Protein AF-A0A521GMH1-F1 (afdb_monomer_lite)

Radius of gyration: 18.27 Å; chains: 1; bounding box: 47×38×54 Å

Sequence (328 aa):
NVTIADSNWMGVNPTYTDNLTFDSVDIHGMNQWGEFSYSPQSGAIKTSRTQHTKVLNSRIADNKSHGLWFDQSNYDVQVAGNTITGNLGSSVFFEISDDLTLANNYIVSPANGDRAVKLAGSSGLKLINNTIIGGSDPVGIYTDSRSKPGCADPSQPLCANSYGSDRDTVHPRMATMDWVPRLDMMINNIIAYPKSAGYCGTTTAVCITLRNGSADVPLNTVIHQADGTRPKTIISGNVYVNGNGTIISTPNGKYPTPGAFAGAMIGAPVNIGGLEAGSWYGSTYVETDGSPTAALTALSSEATAVPADATINQYLSAGTRHYGVLAK

Secondary structure (DSSP, 8-state):
--EEE--SS-SB--BS-BS-EEES-EEE-TTTT--S-HHHH-EEEEEBS-BS-EEES-EEE--SSEEEEEESS-EEEEEES-EEE--SS-SEEEES-EEEEEES-EEEE-TTS-BSEEEES-BSEEEES-EEEEBBSSEEEE--TT--TT---TTSGGGTTS-GGGS-SSSPPPTT--SS--EEEEES-EEE---B--TTSS--SEEE-SEETTEE--HHHHS----SSSPPPEEES-EEEBTBS-SEEETTEEESSHHHHHHHHTSTTT---STTBT-EESTTSB-TTSPBPHHHHHTGGGSPPPP--TTGGGTS-TT---SS-S--

Structure (mmCIF, N/CA/C/O backbone):
data_AF-A0A521GMH1-F1
#
_entry.id   AF-A0A521GMH1-F1
#
loop_
_atom_site.group_PDB
_atom_site.id
_atom_site.type_symbol
_atom_site.label_atom_id
_atom_site.label_alt_id
_atom_site.label_comp_id
_atom_site.label_asym_id
_atom_site.label_entity_id
_atom_site.label_seq_id
_atom_site.pdbx_PDB_ins_code
_atom_site.Cartn_x
_atom_site.Cartn_y
_atom_site.Cartn_z
_atom_site.occupancy
_atom_site.B_iso_or_equiv
_atom_site.auth_seq_id
_atom_site.auth_comp_id
_atom_site.auth_asym_id
_atom_site.auth_atom_id
_atom_site.pdbx_PDB_model_num
ATOM 1 N N . ASN A 1 1 ? 16.744 -14.831 13.715 1.00 80.88 1 ASN A N 1
ATOM 2 C CA . ASN A 1 1 ? 16.460 -13.431 13.359 1.00 80.88 1 ASN A CA 1
ATOM 3 C C . ASN A 1 1 ? 17.756 -12.830 12.832 1.00 80.88 1 ASN A C 1
ATOM 5 O O . ASN A 1 1 ? 18.793 -13.042 13.454 1.00 80.88 1 ASN A O 1
ATOM 9 N N . VAL A 1 2 ? 17.704 -12.212 11.654 1.00 95.56 2 VAL A N 1
ATOM 10 C CA . VAL A 1 2 ? 18.828 -11.505 11.028 1.00 95.56 2 VAL A CA 1
ATOM 11 C C . VAL A 1 2 ? 18.609 -10.010 11.236 1.00 95.56 2 VAL A C 1
ATOM 13 O O . VAL A 1 2 ? 17.538 -9.503 10.907 1.00 95.56 2 VAL A O 1
ATOM 16 N N . THR A 1 3 ? 19.631 -9.316 11.736 1.00 97.81 3 THR A N 1
ATOM 17 C CA . THR A 1 3 ? 19.605 -7.860 11.912 1.00 97.81 3 THR A CA 1
ATOM 18 C C . THR A 1 3 ? 20.503 -7.184 10.885 1.00 97.81 3 THR A C 1
ATOM 20 O O . THR A 1 3 ? 21.660 -7.575 10.721 1.00 97.81 3 THR A O 1
ATOM 23 N N . ILE A 1 4 ? 19.981 -6.155 10.218 1.00 96.62 4 ILE A N 1
ATOM 24 C CA . ILE A 1 4 ? 20.730 -5.284 9.307 1.00 96.62 4 ILE A CA 1
ATOM 25 C C . ILE A 1 4 ? 20.531 -3.852 9.786 1.00 96.62 4 ILE A C 1
ATOM 27 O O . ILE A 1 4 ? 19.473 -3.256 9.600 1.00 96.62 4 ILE A O 1
ATOM 31 N N . ALA A 1 5 ? 21.556 -3.307 10.426 1.00 96.31 5 ALA A N 1
ATOM 32 C CA . ALA A 1 5 ? 21.501 -1.990 11.035 1.00 96.31 5 ALA A CA 1
ATOM 33 C C . ALA A 1 5 ? 22.483 -1.037 10.359 1.00 96.31 5 ALA A C 1
ATOM 35 O O . ALA A 1 5 ? 23.528 -1.453 9.856 1.00 96.31 5 ALA A O 1
ATOM 36 N N . ASP A 1 6 ? 22.131 0.244 10.360 1.00 94.62 6 ASP A N 1
ATOM 37 C CA . ASP A 1 6 ? 23.064 1.358 10.193 1.00 94.62 6 ASP A CA 1
ATOM 38 C C . ASP A 1 6 ? 23.872 1.351 8.883 1.00 94.62 6 ASP A C 1
ATOM 40 O O . ASP A 1 6 ? 24.941 1.955 8.777 1.00 94.62 6 ASP A O 1
ATOM 44 N N . SER A 1 7 ? 23.356 0.679 7.850 1.00 91.56 7 SER A N 1
ATOM 45 C CA . SER A 1 7 ? 23.963 0.709 6.520 1.00 91.56 7 SER A CA 1
ATOM 46 C C . SER A 1 7 ? 23.656 2.046 5.852 1.00 91.56 7 SER A C 1
ATOM 48 O O . SER A 1 7 ? 22.565 2.598 5.992 1.00 91.56 7 SER A O 1
ATOM 50 N N . ASN A 1 8 ? 24.631 2.602 5.133 1.00 89.56 8 ASN A N 1
ATOM 51 C CA . ASN A 1 8 ? 24.509 3.972 4.648 1.00 89.56 8 ASN A CA 1
ATOM 52 C C . ASN A 1 8 ? 23.531 4.064 3.457 1.00 89.56 8 ASN A C 1
ATOM 54 O O . ASN A 1 8 ? 22.396 4.502 3.612 1.00 89.56 8 ASN A O 1
ATOM 58 N N . TRP A 1 9 ? 23.924 3.598 2.269 1.00 85.75 9 TRP A N 1
ATOM 59 C CA . TRP A 1 9 ? 23.128 3.824 1.056 1.00 85.75 9 TRP A CA 1
ATOM 60 C C . TRP A 1 9 ? 21.844 2.977 0.975 1.00 85.75 9 TRP A C 1
ATOM 62 O O . TRP A 1 9 ? 20.774 3.519 0.698 1.00 85.75 9 TRP A O 1
ATOM 72 N N . MET A 1 10 ? 21.925 1.667 1.224 1.00 87.94 10 MET A N 1
ATOM 73 C CA . MET A 1 10 ? 20.796 0.721 1.209 1.00 87.94 10 MET A CA 1
ATOM 74 C C . MET A 1 10 ? 21.056 -0.417 2.203 1.00 87.94 10 MET A C 1
ATOM 76 O O . MET A 1 10 ? 22.217 -0.722 2.475 1.00 87.94 10 MET A O 1
ATOM 80 N N . GLY A 1 11 ? 19.992 -1.055 2.701 1.00 92.56 11 GLY A N 1
ATOM 81 C CA . GLY A 1 11 ? 20.107 -2.258 3.535 1.00 92.56 11 GLY A CA 1
ATOM 82 C C . GLY A 1 11 ? 20.293 -3.517 2.690 1.00 92.56 11 GLY A C 1
ATOM 83 O O . GLY A 1 11 ? 21.372 -4.103 2.660 1.00 92.56 11 GLY A O 1
ATOM 84 N N . VAL A 1 12 ? 19.250 -3.917 1.958 1.00 95.12 12 VAL A N 1
ATOM 85 C CA . VAL A 1 12 ? 19.275 -5.080 1.053 1.00 95.12 12 VAL A CA 1
ATOM 86 C C . VAL A 1 12 ? 18.744 -4.690 -0.320 1.00 95.12 12 VAL A C 1
ATOM 88 O O . VAL A 1 12 ? 17.679 -4.078 -0.413 1.00 95.12 12 VAL A O 1
ATOM 91 N N . ASN A 1 13 ? 19.459 -5.076 -1.387 1.00 94.56 13 ASN A N 1
ATOM 92 C CA . ASN A 1 13 ? 19.057 -4.789 -2.766 1.00 94.56 13 ASN A CA 1
ATOM 93 C C . ASN A 1 13 ? 19.018 -6.024 -3.691 1.00 94.56 13 ASN A C 1
ATOM 95 O O . ASN A 1 13 ? 19.923 -6.215 -4.504 1.00 94.56 13 ASN A O 1
ATOM 99 N N . PRO A 1 14 ? 17.995 -6.890 -3.581 1.00 94.88 14 PRO A N 1
ATOM 100 C CA . PRO A 1 14 ? 17.821 -8.028 -4.480 1.00 94.88 14 PRO A CA 1
ATOM 101 C C . PRO A 1 14 ? 17.342 -7.573 -5.863 1.00 94.88 14 PRO A C 1
ATOM 103 O O . PRO A 1 14 ? 16.419 -6.767 -5.971 1.00 94.88 14 PRO A O 1
ATOM 106 N N . THR A 1 15 ? 17.948 -8.107 -6.923 1.00 95.12 15 THR A N 1
ATOM 107 C CA . THR A 1 15 ? 17.518 -7.869 -8.309 1.00 95.12 15 THR A CA 1
ATOM 108 C C . THR A 1 15 ? 17.500 -9.188 -9.079 1.00 95.12 15 THR A C 1
ATOM 110 O O . THR A 1 15 ? 18.451 -9.955 -8.938 1.00 95.12 15 THR A O 1
ATOM 113 N N . TYR A 1 16 ? 16.470 -9.440 -9.898 1.00 95.00 16 TYR A N 1
ATOM 114 C CA . TYR A 1 16 ? 16.308 -10.698 -10.655 1.00 95.00 16 TYR A CA 1
ATOM 115 C C . TYR A 1 16 ? 16.280 -11.945 -9.760 1.00 95.00 16 TYR A C 1
ATOM 117 O O . TYR A 1 16 ? 16.977 -12.927 -10.012 1.00 95.00 16 TYR A O 1
ATOM 125 N N . THR A 1 17 ? 15.509 -11.880 -8.675 1.00 95.19 17 THR A N 1
ATOM 126 C CA . THR A 1 17 ? 15.377 -12.981 -7.714 1.00 95.19 17 THR A CA 1
ATOM 127 C C . THR A 1 17 ? 13.958 -13.517 -7.671 1.00 95.19 17 THR A C 1
ATOM 129 O O . THR A 1 17 ? 13.013 -12.728 -7.636 1.00 95.19 17 THR A O 1
ATOM 132 N N . ASP A 1 18 ? 13.839 -14.833 -7.519 1.00 95.31 18 ASP A N 1
ATOM 133 C CA . ASP A 1 18 ? 12.562 -15.522 -7.352 1.00 95.31 18 ASP A CA 1
ATOM 134 C C . ASP A 1 18 ? 12.438 -16.126 -5.957 1.00 95.31 18 ASP A C 1
ATOM 136 O O . ASP A 1 18 ? 13.414 -16.632 -5.397 1.00 95.31 18 ASP A O 1
ATOM 140 N N . ASN A 1 19 ? 11.217 -16.137 -5.423 1.00 97.00 19 ASN A N 1
ATOM 141 C CA . ASN A 1 19 ? 10.857 -16.802 -4.167 1.00 97.00 19 ASN A CA 1
ATOM 142 C C . ASN A 1 19 ? 11.682 -16.332 -2.953 1.00 97.00 19 ASN A C 1
ATOM 144 O O . ASN A 1 19 ? 11.885 -17.077 -1.989 1.00 97.00 19 ASN A O 1
ATOM 148 N N . LEU A 1 20 ? 12.172 -15.090 -2.987 1.00 97.06 20 LEU A N 1
ATOM 149 C CA . LEU A 1 20 ? 12.933 -14.513 -1.887 1.00 97.06 20 LEU A CA 1
ATOM 150 C C . LEU A 1 20 ? 12.005 -14.228 -0.704 1.00 97.06 20 LEU A C 1
ATOM 152 O O . LEU A 1 20 ? 11.026 -13.502 -0.839 1.00 97.06 20 LEU A O 1
ATOM 156 N N . THR A 1 21 ? 12.336 -14.755 0.474 1.00 98.19 21 THR A N 1
ATOM 157 C CA . THR A 1 21 ? 11.579 -14.498 1.705 1.00 98.19 21 THR A CA 1
ATOM 158 C C . THR A 1 21 ? 12.464 -13.838 2.755 1.00 98.19 21 THR A C 1
ATOM 160 O O . THR A 1 21 ? 13.477 -14.398 3.169 1.00 98.19 21 THR A O 1
ATOM 163 N N . PHE A 1 22 ? 12.038 -12.666 3.214 1.00 98.25 22 PHE A N 1
ATOM 164 C CA . PHE A 1 22 ? 12.476 -12.049 4.457 1.00 98.25 22 PHE A CA 1
ATOM 165 C C . PHE A 1 22 ? 11.454 -12.418 5.529 1.00 98.25 22 PHE A C 1
ATOM 167 O O . PHE A 1 22 ? 10.312 -11.982 5.445 1.00 98.25 22 PHE A O 1
ATOM 174 N N . ASP A 1 23 ? 11.834 -13.236 6.506 1.00 98.12 23 ASP A N 1
ATOM 175 C CA . ASP A 1 23 ? 10.955 -13.606 7.620 1.00 98.12 23 ASP A CA 1
ATOM 176 C C . ASP A 1 23 ? 11.657 -13.328 8.941 1.00 98.12 23 ASP A C 1
ATOM 178 O O . ASP A 1 23 ? 12.792 -13.767 9.156 1.00 98.12 23 ASP A O 1
ATOM 182 N N . SER A 1 24 ? 10.968 -12.605 9.821 1.00 97.94 24 SER A N 1
ATOM 183 C CA . SER A 1 24 ? 11.454 -12.294 11.159 1.00 97.94 24 SER A CA 1
ATOM 184 C C . SER A 1 24 ? 12.840 -11.643 11.121 1.00 97.94 24 SER A C 1
ATOM 186 O O . SER A 1 24 ? 13.753 -12.095 11.822 1.00 97.94 24 SER A O 1
ATOM 188 N N . VAL A 1 25 ? 13.004 -10.626 10.262 1.00 98.12 25 VAL A N 1
ATOM 189 C CA . VAL A 1 25 ? 14.209 -9.784 10.179 1.00 98.12 25 VAL A CA 1
ATOM 190 C C . VAL A 1 25 ? 13.989 -8.442 10.874 1.00 98.12 25 VAL A C 1
ATOM 192 O O . VAL A 1 25 ? 12.861 -7.956 10.966 1.00 98.12 25 VAL A O 1
ATOM 195 N N . ASP A 1 26 ? 15.071 -7.829 11.345 1.00 98.19 26 ASP A N 1
ATOM 196 C CA . ASP A 1 26 ? 15.072 -6.466 11.888 1.00 98.19 26 ASP A CA 1
ATOM 197 C C . ASP A 1 26 ? 16.017 -5.589 11.062 1.00 98.19 26 ASP A C 1
ATOM 199 O O . ASP A 1 26 ? 17.229 -5.812 11.044 1.00 98.19 26 ASP A O 1
ATOM 203 N N . ILE A 1 27 ? 15.465 -4.619 10.333 1.00 97.44 27 ILE A N 1
ATOM 204 C CA . ILE A 1 27 ? 16.234 -3.720 9.468 1.00 97.44 27 ILE A CA 1
ATOM 205 C C . ILE A 1 27 ? 15.956 -2.277 9.860 1.00 97.44 27 ILE A C 1
ATOM 207 O O . ILE A 1 27 ? 14.825 -1.796 9.728 1.00 97.44 27 ILE A O 1
ATOM 211 N N . HIS A 1 28 ? 16.985 -1.574 10.331 1.00 97.19 28 HIS A N 1
ATOM 212 C CA . HIS A 1 28 ? 16.788 -0.239 10.880 1.00 97.19 28 HIS A CA 1
ATOM 213 C C . HIS A 1 28 ? 17.975 0.708 10.744 1.00 97.19 28 HIS A C 1
ATOM 215 O O . HIS A 1 28 ? 19.122 0.295 10.600 1.00 97.19 28 HIS A O 1
ATOM 221 N N . GLY A 1 29 ? 17.697 2.007 10.864 1.00 94.94 29 GLY A N 1
ATOM 222 C CA . GLY A 1 29 ? 18.738 3.033 10.911 1.00 94.94 29 GLY A CA 1
ATOM 223 C C . GLY A 1 29 ? 19.479 3.221 9.588 1.00 94.94 29 GLY A C 1
ATOM 224 O O . GLY A 1 29 ? 20.605 3.705 9.589 1.00 94.94 29 GLY A O 1
ATOM 225 N N . MET A 1 30 ? 18.896 2.852 8.444 1.00 93.06 30 MET A N 1
ATOM 226 C CA . MET A 1 30 ? 19.554 3.085 7.157 1.00 93.06 30 MET A CA 1
ATOM 227 C C . MET A 1 30 ? 19.728 4.581 6.875 1.00 93.06 30 MET A C 1
ATOM 229 O O . MET A 1 30 ? 18.888 5.400 7.268 1.00 93.06 30 MET A O 1
ATOM 233 N N . ASN A 1 31 ? 20.784 4.928 6.134 1.00 91.62 31 ASN A N 1
ATOM 234 C CA . ASN A 1 31 ? 21.118 6.305 5.759 1.00 91.62 31 ASN A CA 1
ATOM 235 C C . ASN A 1 31 ? 21.265 7.217 6.990 1.00 91.62 31 ASN A C 1
ATOM 237 O O . ASN A 1 31 ? 20.743 8.331 7.011 1.00 91.62 31 ASN A O 1
ATOM 241 N N . GLN A 1 32 ? 21.949 6.746 8.043 1.00 85.88 32 GLN A N 1
ATOM 242 C CA . GLN A 1 32 ? 22.024 7.411 9.355 1.00 85.88 32 GLN A CA 1
ATOM 243 C C . GLN A 1 32 ? 22.361 8.902 9.296 1.00 85.88 32 GLN A C 1
ATOM 245 O O . GLN A 1 32 ? 21.821 9.694 10.074 1.00 85.88 32 GLN A O 1
ATOM 250 N N . TRP A 1 33 ? 23.216 9.309 8.363 1.00 87.94 33 TRP A N 1
ATOM 251 C CA . TRP A 1 33 ? 23.662 10.695 8.234 1.00 87.94 33 TRP A CA 1
ATOM 252 C C . TRP A 1 33 ? 22.821 11.531 7.271 1.00 87.94 33 TRP A C 1
ATOM 254 O O . TRP A 1 33 ? 23.005 12.741 7.201 1.00 87.94 33 TRP A O 1
ATOM 264 N N . GLY A 1 34 ? 21.829 10.931 6.605 1.00 84.56 34 GLY A N 1
ATOM 265 C CA . GLY A 1 34 ? 20.984 11.625 5.633 1.00 84.56 34 GLY A CA 1
ATOM 266 C C . GLY A 1 34 ? 21.769 12.110 4.413 1.00 84.56 34 GLY A C 1
ATOM 267 O O . GLY A 1 34 ? 21.391 13.103 3.799 1.00 84.56 34 GLY A O 1
ATOM 268 N N . GLU A 1 35 ? 22.875 11.438 4.094 1.00 88.19 35 GLU A N 1
ATOM 269 C CA . GLU A 1 35 ? 23.777 11.787 2.991 1.00 88.19 35 GLU A CA 1
ATOM 270 C C . GLU A 1 35 ? 23.152 11.468 1.628 1.00 88.19 35 GLU A C 1
ATOM 272 O O . GLU A 1 35 ? 23.478 12.104 0.625 1.00 88.19 35 GLU A O 1
ATOM 277 N N . PHE A 1 36 ? 22.221 10.510 1.592 1.00 88.00 36 PHE A N 1
ATOM 278 C CA . PHE A 1 36 ? 21.530 10.096 0.377 1.00 88.00 36 PHE A CA 1
ATOM 279 C C . PHE A 1 36 ? 20.097 10.615 0.332 1.00 88.00 36 PHE A C 1
ATOM 281 O O . PHE A 1 36 ? 19.354 10.555 1.314 1.00 88.00 36 PHE A O 1
ATOM 288 N N . SER A 1 37 ? 19.678 11.065 -0.851 1.00 85.19 37 SER A N 1
ATOM 289 C CA . SER A 1 37 ? 18.257 11.271 -1.128 1.00 85.19 37 SER A CA 1
ATOM 290 C C . SER A 1 37 ? 17.543 9.922 -1.128 1.00 85.19 37 SER A C 1
ATOM 292 O O . SER A 1 37 ? 18.020 8.960 -1.736 1.00 85.19 37 SER A O 1
ATOM 294 N N . TYR A 1 38 ? 16.392 9.840 -0.460 1.00 78.69 38 TYR A N 1
ATOM 295 C CA . TYR A 1 38 ? 15.664 8.577 -0.370 1.00 78.69 38 TYR A CA 1
ATOM 296 C C . TYR A 1 38 ? 15.127 8.106 -1.726 1.00 78.69 38 TYR A C 1
ATOM 298 O O . TYR A 1 38 ? 15.277 6.940 -2.066 1.00 78.69 38 TYR A O 1
ATOM 306 N N . SER A 1 39 ? 14.650 9.012 -2.580 1.00 83.31 39 SER A N 1
ATOM 307 C CA . SER A 1 39 ? 14.397 8.723 -3.998 1.00 83.31 39 SER A CA 1
ATOM 308 C C . SER A 1 39 ? 15.487 9.366 -4.883 1.00 83.31 39 SER A C 1
ATOM 310 O O . SER A 1 39 ? 15.925 10.473 -4.574 1.00 83.31 39 SER A O 1
ATOM 312 N N . PRO A 1 40 ? 15.929 8.725 -5.986 1.00 84.31 40 PRO A N 1
ATOM 313 C CA . PRO A 1 40 ? 15.406 7.481 -6.531 1.00 84.31 40 PRO A CA 1
ATOM 314 C C . PRO A 1 40 ? 16.147 6.211 -6.041 1.00 84.31 40 PRO A C 1
ATOM 316 O O . PRO A 1 40 ? 16.100 5.189 -6.719 1.00 84.31 40 PRO A O 1
ATOM 319 N N . GLN A 1 41 ? 16.880 6.238 -4.920 1.00 80.25 41 GLN A N 1
ATOM 320 C CA . GLN A 1 41 ? 17.899 5.204 -4.666 1.00 80.25 41 GLN A CA 1
ATOM 321 C C . GLN A 1 41 ? 17.811 4.481 -3.318 1.00 80.25 41 GLN A C 1
ATOM 323 O O . GLN A 1 41 ? 17.958 3.265 -3.303 1.00 80.25 41 GLN A O 1
ATOM 328 N N . SER A 1 42 ? 17.588 5.170 -2.199 1.00 86.88 42 SER A N 1
ATOM 329 C CA . SER A 1 42 ? 17.771 4.562 -0.875 1.00 86.88 42 SER A CA 1
ATOM 330 C C . SER A 1 42 ? 16.503 3.880 -0.348 1.00 86.88 42 SER A C 1
ATOM 332 O O . SER A 1 42 ? 15.417 4.464 -0.325 1.00 86.88 42 SER A O 1
ATOM 334 N N . GLY A 1 43 ? 16.656 2.655 0.156 1.00 87.06 43 GLY A N 1
ATOM 335 C CA . GLY A 1 43 ? 15.616 1.914 0.868 1.00 87.06 43 GLY A CA 1
ATOM 336 C C . GLY A 1 43 ? 16.213 0.877 1.819 1.00 87.06 43 GLY A C 1
ATOM 337 O O . GLY A 1 43 ? 17.341 0.418 1.609 1.00 87.06 43 GLY A O 1
ATOM 338 N N . ALA A 1 44 ? 15.474 0.517 2.870 1.00 94.38 44 ALA A N 1
ATOM 339 C CA . ALA A 1 44 ? 15.896 -0.527 3.802 1.00 94.38 44 ALA A CA 1
ATOM 340 C C . ALA A 1 44 ? 15.904 -1.896 3.125 1.00 94.38 44 ALA A C 1
ATOM 342 O O . ALA A 1 44 ? 16.918 -2.592 3.131 1.00 94.38 44 ALA A O 1
ATOM 343 N N . ILE A 1 45 ? 14.816 -2.213 2.428 1.00 96.31 45 ILE A N 1
ATOM 344 C CA . ILE A 1 45 ? 14.795 -3.238 1.390 1.00 96.31 45 ILE A CA 1
ATOM 345 C C . ILE A 1 45 ? 14.380 -2.547 0.102 1.00 96.31 45 ILE A C 1
ATOM 347 O O . ILE A 1 45 ? 13.297 -1.967 0.041 1.00 96.31 45 ILE A O 1
ATOM 351 N N . LYS A 1 46 ? 15.224 -2.621 -0.926 1.00 96.31 46 LYS A N 1
ATOM 352 C CA . LYS A 1 46 ? 14.883 -2.175 -2.275 1.00 96.31 46 LYS A CA 1
ATOM 353 C C . LYS A 1 46 ? 15.002 -3.344 -3.242 1.00 96.31 46 LYS A C 1
ATOM 355 O O . LYS A 1 46 ? 16.102 -3.816 -3.465 1.00 96.31 46 LYS A O 1
ATOM 360 N N . THR A 1 47 ? 13.916 -3.805 -3.836 1.00 96.31 47 THR A N 1
ATOM 361 C CA . THR A 1 47 ? 13.940 -4.906 -4.812 1.00 96.31 47 THR A CA 1
ATOM 362 C C . THR A 1 47 ? 13.682 -4.396 -6.217 1.00 96.31 47 THR A C 1
ATOM 364 O O . THR A 1 47 ? 12.998 -3.385 -6.381 1.00 96.31 47 THR A O 1
ATOM 367 N N . SER A 1 48 ? 14.201 -5.105 -7.220 1.00 95.12 48 SER A N 1
ATOM 368 C CA . SER A 1 48 ? 13.858 -4.851 -8.618 1.00 95.12 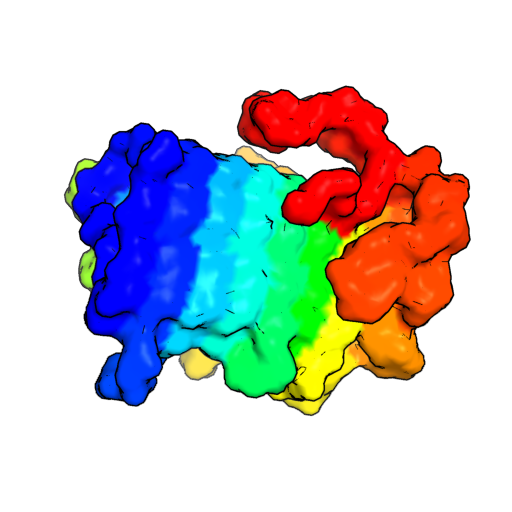48 SER A CA 1
ATOM 369 C C . SER A 1 48 ? 13.744 -6.123 -9.438 1.00 95.12 48 SER A C 1
ATOM 371 O O . SER A 1 48 ? 14.627 -6.976 -9.383 1.00 95.12 48 SER A O 1
ATOM 373 N N . ARG A 1 49 ? 12.691 -6.224 -10.259 1.00 94.31 49 ARG A N 1
ATOM 374 C CA . ARG A 1 49 ? 12.472 -7.348 -11.187 1.00 94.31 49 ARG A CA 1
ATOM 375 C C . ARG A 1 49 ? 12.506 -8.692 -10.452 1.00 94.31 49 ARG A C 1
ATOM 377 O O . ARG A 1 49 ? 13.343 -9.545 -10.732 1.00 94.31 49 ARG A O 1
ATOM 384 N N . THR A 1 50 ? 11.674 -8.815 -9.420 1.00 96.12 50 THR A N 1
ATOM 385 C CA . THR A 1 50 ? 11.585 -10.015 -8.574 1.00 96.12 50 THR A CA 1
ATOM 386 C C . THR A 1 50 ? 10.225 -10.688 -8.710 1.00 96.12 50 THR A C 1
ATOM 388 O O . THR A 1 50 ? 9.229 -10.005 -8.952 1.00 96.12 50 THR A O 1
ATOM 391 N N . GLN A 1 51 ? 10.168 -12.009 -8.525 1.00 96.12 51 GLN A N 1
ATOM 392 C CA . GLN A 1 51 ? 8.910 -12.759 -8.475 1.00 96.12 51 GLN A CA 1
ATOM 393 C C . GLN A 1 51 ? 8.728 -13.447 -7.123 1.00 96.12 51 GLN A C 1
ATOM 395 O O . GLN A 1 51 ? 9.670 -14.016 -6.567 1.00 96.12 51 GLN A O 1
ATOM 400 N N . HIS A 1 52 ? 7.500 -13.438 -6.605 1.00 97.38 52 HIS A N 1
ATOM 401 C CA . HIS A 1 52 ? 7.119 -14.173 -5.394 1.00 97.38 52 HIS A CA 1
ATOM 402 C C . HIS A 1 52 ? 7.895 -13.729 -4.139 1.00 97.38 52 HIS A C 1
ATOM 404 O O . HIS A 1 52 ? 8.201 -14.540 -3.258 1.00 97.38 52 HIS A O 1
ATOM 410 N N . THR A 1 53 ? 8.255 -12.443 -4.065 1.00 98.38 53 THR A N 1
ATOM 411 C CA . THR A 1 53 ? 8.994 -11.886 -2.925 1.00 98.38 53 THR A CA 1
ATOM 412 C C . THR A 1 53 ? 8.078 -11.740 -1.714 1.00 98.38 53 THR A C 1
ATOM 414 O O . THR A 1 53 ? 6.999 -11.152 -1.798 1.00 98.38 53 THR A O 1
ATOM 417 N N . LYS A 1 54 ? 8.539 -12.206 -0.552 1.00 98.75 54 LYS A N 1
ATOM 418 C CA . LYS A 1 54 ? 7.809 -12.116 0.714 1.00 98.75 54 LYS A CA 1
ATOM 419 C C . LYS A 1 54 ? 8.588 -11.328 1.761 1.00 98.75 54 LYS A C 1
ATOM 421 O O . LYS A 1 54 ? 9.783 -11.548 1.939 1.00 98.75 54 LYS A O 1
ATOM 426 N N . VAL A 1 55 ? 7.903 -10.447 2.485 1.00 98.69 55 VAL A N 1
ATOM 427 C CA . VAL A 1 55 ? 8.407 -9.769 3.688 1.00 98.69 55 VAL A CA 1
ATOM 428 C C . VAL A 1 55 ? 7.418 -10.025 4.816 1.00 98.69 55 VAL A C 1
ATOM 430 O O . VAL A 1 55 ? 6.290 -9.529 4.782 1.00 98.69 55 VAL A O 1
ATOM 433 N N . LEU A 1 56 ? 7.818 -10.846 5.781 1.00 98.62 56 LEU A N 1
ATOM 434 C CA . LEU A 1 56 ? 6.943 -11.455 6.774 1.00 98.62 56 LEU A CA 1
ATOM 435 C C . LEU A 1 56 ? 7.450 -11.186 8.186 1.00 98.62 56 LEU A C 1
ATOM 437 O O . LEU A 1 56 ? 8.649 -11.298 8.442 1.00 98.62 56 LEU A O 1
ATOM 441 N N . ASN A 1 57 ? 6.538 -10.888 9.112 1.00 97.94 57 ASN A N 1
ATOM 442 C CA . ASN A 1 57 ? 6.806 -10.864 10.557 1.00 97.94 57 ASN A CA 1
ATOM 443 C C . ASN A 1 57 ? 8.047 -10.041 10.956 1.00 97.94 57 ASN A C 1
ATOM 445 O O . ASN A 1 57 ? 8.760 -10.390 11.895 1.00 97.94 57 ASN A O 1
ATOM 449 N N . SER A 1 58 ? 8.360 -8.994 10.193 1.00 98.44 58 SER A N 1
ATOM 450 C CA . SER A 1 58 ? 9.629 -8.276 10.276 1.00 98.44 58 SER A CA 1
ATOM 451 C C . SER A 1 58 ? 9.451 -6.873 10.836 1.00 98.44 58 SER A C 1
ATOM 453 O O . SER A 1 58 ? 8.383 -6.263 10.732 1.00 98.44 58 SER A O 1
ATOM 455 N N . ARG A 1 59 ? 10.536 -6.339 11.396 1.00 98.38 59 ARG A N 1
ATOM 456 C CA . ARG A 1 59 ? 10.624 -4.953 11.845 1.00 98.38 59 ARG A CA 1
ATOM 457 C C . ARG A 1 59 ? 11.452 -4.146 10.853 1.00 98.38 59 ARG A C 1
ATOM 459 O O . ARG A 1 59 ? 12.615 -4.456 10.622 1.00 98.38 59 ARG A O 1
ATOM 466 N N . ILE A 1 60 ? 10.856 -3.098 10.286 1.00 98.31 60 ILE A N 1
ATOM 467 C CA . ILE A 1 60 ? 11.516 -2.195 9.331 1.00 98.31 60 ILE A CA 1
ATOM 468 C C . ILE A 1 60 ? 11.374 -0.765 9.840 1.00 98.31 60 ILE A C 1
ATOM 470 O O . ILE A 1 60 ? 10.307 -0.154 9.697 1.00 98.31 60 ILE A O 1
ATOM 474 N N . ALA A 1 61 ? 12.421 -0.237 10.473 1.00 97.56 61 ALA A N 1
ATOM 475 C CA . ALA A 1 61 ? 12.256 0.926 11.334 1.00 97.56 61 ALA A CA 1
ATOM 476 C C . ALA A 1 61 ? 13.307 2.026 11.188 1.00 97.56 61 ALA A C 1
ATOM 478 O O . ALA A 1 61 ? 14.479 1.767 10.947 1.00 97.56 61 ALA A O 1
ATOM 479 N N . ASP A 1 62 ? 12.881 3.266 11.419 1.00 96.31 62 ASP A N 1
ATOM 480 C CA . ASP A 1 62 ? 13.762 4.414 11.672 1.00 96.31 62 ASP A CA 1
ATOM 481 C C . ASP A 1 62 ? 14.811 4.653 10.571 1.00 96.31 62 ASP A C 1
ATOM 483 O O . ASP A 1 62 ? 15.925 5.119 10.815 1.00 96.31 62 ASP A O 1
ATOM 487 N N . ASN A 1 63 ? 14.452 4.322 9.330 1.00 95.38 63 ASN A N 1
ATOM 488 C CA . ASN A 1 63 ? 15.312 4.514 8.174 1.00 95.38 63 ASN A CA 1
ATOM 489 C C . ASN A 1 63 ? 15.145 5.939 7.642 1.00 95.38 63 ASN A C 1
ATOM 491 O O . ASN A 1 63 ? 14.025 6.388 7.384 1.00 95.38 63 ASN A O 1
ATOM 495 N N . LYS A 1 64 ? 16.244 6.653 7.372 1.00 94.50 64 LYS A N 1
ATOM 496 C CA . LYS A 1 64 ? 16.204 7.944 6.651 1.00 94.50 64 LYS A CA 1
ATOM 497 C C . LYS A 1 64 ? 16.057 7.733 5.138 1.00 94.50 64 LYS A C 1
ATOM 499 O O . LYS A 1 64 ? 16.659 8.429 4.321 1.00 94.50 64 LYS A O 1
ATOM 504 N N . SER A 1 65 ? 15.277 6.728 4.770 1.00 93.62 65 SER A N 1
ATOM 505 C CA . SER A 1 65 ? 15.032 6.250 3.420 1.00 93.62 65 SER A CA 1
ATOM 506 C C . SER A 1 65 ? 13.647 5.611 3.326 1.00 93.62 65 SER A C 1
ATOM 508 O O . SER A 1 65 ? 12.859 5.709 4.271 1.00 93.62 65 SER A O 1
ATOM 510 N N . HIS A 1 66 ? 13.302 5.015 2.182 1.00 96.12 66 HIS A N 1
ATOM 511 C CA . HIS A 1 66 ? 12.114 4.164 2.115 1.00 96.12 66 HIS A CA 1
ATOM 512 C C . HIS A 1 66 ? 12.272 2.959 3.054 1.00 96.12 66 HIS A C 1
ATOM 514 O O . HIS A 1 66 ? 13.376 2.440 3.208 1.00 96.12 66 HIS A O 1
ATOM 520 N N . GLY A 1 67 ? 11.181 2.492 3.663 1.00 97.38 67 GLY A N 1
ATOM 521 C CA . GLY A 1 67 ? 11.206 1.240 4.423 1.00 97.38 67 GLY A CA 1
ATOM 522 C C . GLY A 1 67 ? 11.350 0.058 3.464 1.00 97.38 67 GLY A C 1
ATOM 523 O O . GLY A 1 67 ? 12.439 -0.473 3.249 1.00 97.38 67 GLY A O 1
ATOM 524 N N . LEU A 1 68 ? 10.241 -0.306 2.831 1.00 98.19 68 LEU A N 1
ATOM 525 C CA . LEU A 1 68 ? 10.194 -1.289 1.754 1.00 98.19 68 LEU A CA 1
ATOM 526 C C . LEU A 1 68 ? 9.985 -0.579 0.423 1.00 98.19 68 LEU A C 1
ATOM 528 O O . LEU A 1 68 ? 9.048 0.206 0.289 1.00 98.19 68 LEU A O 1
ATOM 532 N N . TRP A 1 69 ? 10.817 -0.878 -0.567 1.00 97.94 69 TRP A N 1
ATOM 533 C CA . TRP A 1 69 ? 10.667 -0.383 -1.925 1.00 97.94 69 TRP A CA 1
ATOM 534 C C . TRP A 1 69 ? 10.752 -1.526 -2.930 1.00 97.94 69 TRP A C 1
ATOM 536 O O . TRP A 1 69 ? 11.773 -2.188 -3.072 1.00 97.94 69 TRP A O 1
ATOM 546 N N . PHE A 1 70 ? 9.666 -1.749 -3.648 1.00 97.75 70 PHE A N 1
ATOM 547 C CA . PHE A 1 70 ? 9.607 -2.645 -4.790 1.00 97.75 70 PHE A CA 1
ATOM 548 C C . PHE A 1 70 ? 9.631 -1.775 -6.042 1.00 97.75 70 PHE A C 1
ATOM 550 O O . PHE A 1 70 ? 8.612 -1.211 -6.434 1.00 97.75 70 PHE A O 1
ATOM 557 N N . ASP A 1 71 ? 10.826 -1.590 -6.591 1.00 95.25 71 ASP A N 1
ATOM 558 C CA . ASP A 1 71 ? 11.116 -0.706 -7.714 1.00 95.25 71 ASP A CA 1
ATOM 559 C C . ASP A 1 71 ? 11.173 -1.520 -9.002 1.00 95.25 71 ASP A C 1
ATOM 561 O O . ASP A 1 71 ? 12.045 -2.376 -9.120 1.00 95.25 71 ASP A O 1
ATOM 565 N N . GLN A 1 72 ? 10.292 -1.242 -9.965 1.00 91.88 72 GLN A N 1
ATOM 566 C CA . GLN A 1 72 ? 10.309 -1.833 -11.311 1.00 91.88 72 GLN A CA 1
ATOM 567 C C . GLN A 1 72 ? 10.037 -3.341 -11.359 1.00 91.88 72 GLN A C 1
ATOM 569 O O . GLN A 1 72 ? 10.891 -4.166 -11.035 1.00 91.88 72 GLN A O 1
ATOM 574 N N . SER A 1 73 ? 8.881 -3.704 -11.920 1.00 93.19 73 SER A N 1
ATOM 575 C CA . SER A 1 73 ? 8.554 -5.068 -12.352 1.00 93.19 73 SER A CA 1
ATOM 576 C C . SER A 1 73 ? 8.670 -6.139 -11.263 1.00 93.19 73 SER A C 1
ATOM 578 O O . SER A 1 73 ? 9.131 -7.246 -11.525 1.00 93.19 73 SER A O 1
ATOM 580 N N . ASN A 1 74 ? 8.256 -5.830 -10.036 1.00 96.56 74 ASN A N 1
ATOM 581 C CA . ASN A 1 74 ? 8.085 -6.857 -9.012 1.00 96.56 74 ASN A CA 1
ATOM 582 C C . ASN A 1 74 ? 6.697 -7.488 -9.167 1.00 96.56 74 ASN A C 1
ATOM 584 O O . ASN A 1 74 ? 5.722 -6.772 -9.402 1.00 96.56 74 ASN A O 1
ATOM 588 N N . TYR A 1 75 ? 6.610 -8.810 -9.062 1.00 96.81 75 TYR A N 1
ATOM 589 C CA . TYR A 1 75 ? 5.371 -9.557 -9.261 1.00 96.81 75 TYR A CA 1
ATOM 590 C C . TYR A 1 75 ? 5.083 -10.504 -8.094 1.00 96.81 75 TYR A C 1
ATOM 592 O O . TYR A 1 75 ? 6.002 -11.165 -7.607 1.00 96.81 75 TYR A O 1
ATOM 600 N N . ASP A 1 76 ? 3.813 -10.590 -7.684 1.00 97.50 76 ASP A N 1
ATOM 601 C CA . ASP A 1 76 ? 3.338 -11.414 -6.559 1.00 97.50 76 ASP A CA 1
ATOM 602 C C . ASP A 1 76 ? 4.152 -11.135 -5.289 1.00 97.50 76 ASP A C 1
ATOM 604 O O . ASP A 1 76 ? 4.927 -11.955 -4.791 1.00 97.50 76 ASP A O 1
ATOM 608 N N . VAL A 1 77 ? 4.026 -9.903 -4.799 1.00 98.62 77 VAL A N 1
ATOM 609 C CA . VAL A 1 77 ? 4.723 -9.449 -3.597 1.00 98.62 77 VAL A CA 1
ATOM 610 C C . VAL A 1 77 ? 3.800 -9.578 -2.397 1.00 98.62 77 VAL A C 1
ATOM 612 O O . VAL A 1 77 ? 2.691 -9.047 -2.389 1.00 98.62 77 VAL A O 1
ATOM 615 N N . GLN A 1 78 ? 4.273 -10.232 -1.340 1.00 98.81 78 GLN A N 1
ATOM 616 C CA . GLN A 1 78 ? 3.498 -10.455 -0.119 1.00 98.81 78 GLN A CA 1
ATOM 617 C C . GLN A 1 78 ? 4.194 -9.770 1.057 1.00 98.81 78 GLN A C 1
ATOM 619 O O . GLN A 1 78 ? 5.293 -10.147 1.455 1.00 98.81 78 GLN A O 1
ATOM 624 N N . VAL A 1 79 ? 3.556 -8.748 1.621 1.00 98.88 79 VAL A N 1
ATOM 625 C CA . VAL A 1 79 ? 4.037 -8.015 2.796 1.00 98.88 79 VAL A CA 1
ATOM 626 C C . VAL A 1 79 ? 3.026 -8.236 3.909 1.00 98.88 79 VAL A C 1
ATOM 628 O O . VAL A 1 79 ? 1.922 -7.685 3.858 1.00 98.88 79 VAL A O 1
ATOM 631 N N . ALA A 1 80 ? 3.369 -9.067 4.896 1.00 98.69 80 ALA A N 1
ATOM 632 C CA . ALA A 1 80 ? 2.414 -9.462 5.924 1.00 98.69 80 ALA A CA 1
ATOM 633 C C . ALA A 1 80 ? 2.970 -9.566 7.347 1.00 98.69 80 ALA A C 1
ATOM 635 O O . ALA A 1 80 ? 4.080 -10.043 7.565 1.00 98.69 80 ALA A O 1
ATOM 636 N N . GLY A 1 81 ? 2.165 -9.154 8.329 1.00 98.25 81 GLY A N 1
ATOM 637 C CA . GLY A 1 81 ? 2.516 -9.281 9.748 1.00 98.25 81 GLY A CA 1
ATOM 638 C C . GLY A 1 81 ? 3.684 -8.399 10.196 1.00 98.25 81 GLY A C 1
ATOM 639 O O . GLY A 1 81 ? 4.318 -8.712 11.197 1.00 98.25 81 GLY A O 1
ATOM 640 N N . ASN A 1 82 ? 4.025 -7.342 9.452 1.00 98.75 82 ASN A N 1
ATOM 641 C CA . ASN A 1 82 ? 5.203 -6.522 9.738 1.00 98.75 82 ASN A CA 1
ATOM 642 C C . ASN A 1 82 ? 4.889 -5.303 10.610 1.00 98.75 82 ASN A C 1
ATOM 644 O O . ASN A 1 82 ? 3.808 -4.712 10.520 1.00 98.75 82 ASN A O 1
ATOM 648 N N . THR A 1 83 ? 5.911 -4.857 11.336 1.00 98.56 83 THR A N 1
ATOM 649 C CA . THR A 1 83 ? 5.957 -3.592 12.075 1.00 98.56 83 THR A CA 1
ATOM 650 C C . THR A 1 83 ? 6.874 -2.627 11.314 1.00 98.56 83 THR A C 1
ATOM 652 O O . THR A 1 83 ? 8.098 -2.770 11.322 1.00 98.56 83 THR A O 1
ATOM 655 N N . ILE A 1 84 ? 6.296 -1.645 10.617 1.00 98.62 84 ILE A N 1
ATOM 656 C CA . ILE A 1 84 ? 7.014 -0.731 9.713 1.00 98.62 84 ILE A CA 1
ATOM 657 C C . ILE A 1 84 ? 6.842 0.712 10.200 1.00 98.62 84 ILE A C 1
ATOM 659 O O . ILE A 1 84 ? 5.808 1.340 9.969 1.00 98.62 84 ILE A O 1
ATOM 663 N N . THR A 1 85 ? 7.841 1.262 10.889 1.00 97.75 85 THR A N 1
ATOM 664 C CA . THR A 1 85 ? 7.661 2.506 11.660 1.00 97.75 85 THR A CA 1
ATOM 665 C C . THR A 1 85 ? 8.805 3.496 11.505 1.00 97.75 85 THR A C 1
ATOM 667 O O . THR A 1 85 ? 9.962 3.107 11.463 1.00 97.75 85 THR A O 1
ATOM 670 N N . GLY A 1 86 ? 8.514 4.795 11.488 1.00 96.19 86 GLY A N 1
ATOM 671 C CA . GLY A 1 86 ? 9.558 5.825 11.609 1.00 96.19 86 GLY A CA 1
ATOM 672 C C . GLY A 1 86 ? 10.434 6.017 10.365 1.00 96.19 86 GLY A C 1
ATOM 673 O O . GLY A 1 86 ? 11.409 6.761 10.416 1.00 96.19 86 GLY A O 1
ATOM 674 N N . ASN A 1 87 ? 10.088 5.393 9.236 1.00 96.12 87 ASN A N 1
ATOM 675 C CA . ASN A 1 87 ? 10.792 5.599 7.971 1.00 96.12 87 ASN A CA 1
ATOM 676 C C . ASN A 1 87 ? 10.493 7.004 7.423 1.00 96.12 87 ASN A C 1
ATOM 678 O O . ASN A 1 87 ? 9.332 7.416 7.365 1.00 96.12 87 ASN A O 1
ATOM 682 N N . LEU A 1 88 ? 11.537 7.749 7.049 1.00 94.44 88 LEU A N 1
ATOM 683 C CA . LEU A 1 88 ? 11.408 9.125 6.558 1.00 94.44 88 LEU A CA 1
ATOM 684 C C . LEU A 1 88 ? 10.926 9.174 5.102 1.00 94.44 88 LEU A C 1
ATOM 686 O O . LEU A 1 88 ? 10.173 10.071 4.730 1.00 94.44 88 LEU A O 1
ATOM 690 N N . GLY A 1 89 ? 11.346 8.214 4.275 1.00 94.69 89 GLY A N 1
ATOM 691 C CA . GLY A 1 89 ? 10.718 7.975 2.980 1.00 94.69 89 GLY A CA 1
ATOM 692 C C . GLY A 1 89 ? 9.362 7.291 3.151 1.00 94.69 89 GLY A C 1
ATOM 693 O O . GLY A 1 89 ? 8.844 7.146 4.258 1.00 94.69 89 GLY A O 1
ATOM 694 N N . SER A 1 90 ? 8.777 6.834 2.045 1.00 96.19 90 SER A N 1
ATOM 695 C CA . SER A 1 90 ? 7.569 6.018 2.147 1.00 96.19 90 SER A CA 1
ATOM 696 C C . SER A 1 90 ? 7.851 4.714 2.909 1.00 96.19 90 SER A C 1
ATOM 698 O O . SER A 1 90 ? 8.843 4.044 2.610 1.00 96.19 90 SER A O 1
ATOM 700 N N . SER A 1 91 ? 7.001 4.347 3.873 1.00 97.50 91 SER A N 1
ATOM 701 C CA . SER A 1 91 ? 7.184 3.109 4.652 1.00 97.50 91 SER A CA 1
ATOM 702 C C . SER A 1 91 ? 7.054 1.869 3.764 1.00 97.50 91 SER A C 1
ATOM 704 O O . SER A 1 91 ? 7.874 0.958 3.863 1.00 97.50 91 SER A O 1
ATOM 706 N N . VAL A 1 92 ? 6.090 1.874 2.841 1.00 98.50 92 VAL A N 1
ATOM 707 C CA . VAL A 1 92 ? 6.000 0.927 1.723 1.00 98.50 92 VAL A CA 1
ATOM 708 C C . VAL A 1 92 ? 5.857 1.712 0.425 1.00 98.50 92 VAL A C 1
ATOM 710 O O . VAL A 1 92 ? 4.949 2.531 0.291 1.00 98.50 92 VAL A O 1
ATOM 713 N N . PHE A 1 93 ? 6.734 1.451 -0.539 1.00 98.19 93 PHE A N 1
ATOM 714 C CA . PHE A 1 93 ? 6.675 1.993 -1.888 1.00 98.19 93 PHE A CA 1
ATOM 715 C C . PHE A 1 93 ? 6.633 0.847 -2.905 1.00 98.19 93 PHE A C 1
ATOM 717 O O . PHE A 1 93 ? 7.614 0.137 -3.098 1.00 98.19 93 PHE A O 1
ATOM 724 N N . PHE A 1 94 ? 5.483 0.653 -3.545 1.00 98.44 94 PHE A N 1
ATOM 725 C CA . PHE A 1 94 ? 5.286 -0.338 -4.599 1.00 98.44 94 PHE A CA 1
ATOM 726 C C . PHE A 1 94 ? 5.162 0.384 -5.940 1.00 98.44 94 PHE A C 1
ATOM 728 O O . PHE A 1 94 ? 4.135 1.003 -6.240 1.00 98.44 94 PHE A O 1
ATOM 735 N N . GLU A 1 95 ? 6.233 0.365 -6.720 1.00 96.31 95 GLU A N 1
ATOM 736 C CA . GLU A 1 95 ? 6.408 1.198 -7.903 1.00 96.31 95 GLU A CA 1
ATOM 737 C C . GLU A 1 95 ? 6.444 0.339 -9.165 1.00 96.31 95 GLU A C 1
ATOM 739 O O . GLU A 1 95 ? 7.231 -0.605 -9.253 1.00 96.31 95 GLU A O 1
ATOM 744 N N . ILE A 1 96 ? 5.589 0.675 -10.134 1.00 93.50 96 ILE A N 1
ATOM 745 C CA . ILE A 1 96 ? 5.477 0.049 -11.458 1.00 93.50 96 ILE A CA 1
ATOM 746 C C . ILE A 1 96 ? 5.641 -1.475 -11.419 1.00 93.50 96 ILE A C 1
ATOM 748 O O . ILE A 1 96 ? 6.470 -2.073 -12.107 1.00 93.50 96 ILE A O 1
ATOM 752 N N . SER A 1 97 ? 4.853 -2.082 -10.539 1.00 95.56 97 SER A N 1
ATOM 753 C CA . SER A 1 97 ? 4.883 -3.496 -10.166 1.00 95.56 97 SER A CA 1
ATOM 754 C C . SER A 1 97 ? 3.446 -4.048 -10.121 1.00 95.56 97 SER A C 1
ATOM 756 O O . SER A 1 97 ? 2.488 -3.282 -10.252 1.00 95.56 97 SER A O 1
ATOM 758 N N . ASP A 1 98 ? 3.260 -5.360 -9.974 1.00 95.56 98 ASP A N 1
ATOM 759 C CA . ASP A 1 98 ? 1.931 -5.992 -10.030 1.00 95.56 98 ASP A CA 1
ATOM 760 C C . ASP A 1 98 ? 1.725 -7.051 -8.935 1.00 95.56 98 ASP A C 1
ATOM 762 O O . ASP A 1 98 ? 2.666 -7.708 -8.496 1.00 95.56 98 ASP A O 1
ATOM 766 N N . ASP A 1 99 ? 0.473 -7.208 -8.509 1.00 97.00 99 ASP A N 1
ATOM 767 C CA . ASP A 1 99 ? 0.004 -8.195 -7.526 1.00 97.00 99 ASP A CA 1
ATOM 768 C C . ASP A 1 99 ? 0.648 -8.066 -6.129 1.00 97.00 99 ASP A C 1
ATOM 770 O O . ASP A 1 99 ? 1.309 -8.970 -5.619 1.00 97.00 99 ASP A O 1
ATOM 774 N N . LEU A 1 100 ? 0.449 -6.911 -5.484 1.00 98.62 100 LEU A N 1
ATOM 775 C CA . LEU A 1 100 ? 0.819 -6.704 -4.080 1.00 98.62 100 LEU A CA 1
ATOM 776 C C . LEU A 1 100 ? -0.290 -7.196 -3.145 1.00 98.62 100 LEU A C 1
ATOM 778 O O . LEU A 1 100 ? -1.393 -6.648 -3.151 1.00 98.62 100 LEU A O 1
ATOM 782 N N . THR A 1 101 ? 0.050 -8.105 -2.233 1.00 98.88 101 THR A N 1
ATOM 783 C CA . THR A 1 101 ? -0.743 -8.405 -1.034 1.00 98.88 101 THR A CA 1
ATOM 784 C C . THR A 1 101 ? -0.102 -7.767 0.194 1.00 98.88 101 THR A C 1
ATOM 786 O O . THR A 1 101 ? 0.909 -8.245 0.705 1.00 98.88 101 THR A O 1
ATOM 789 N N . LEU A 1 102 ? -0.712 -6.693 0.693 1.00 98.88 102 LEU A N 1
ATOM 790 C CA . LEU A 1 102 ? -0.363 -6.035 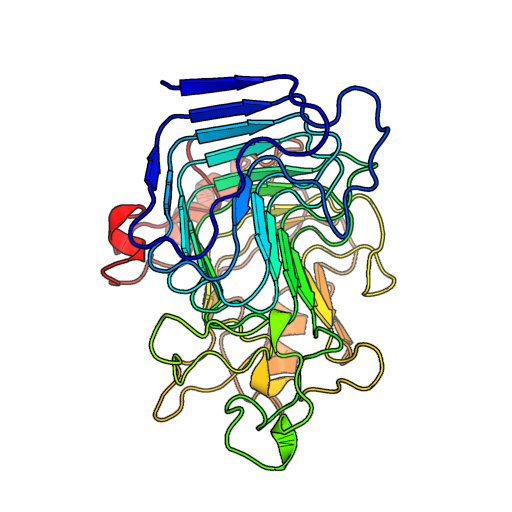1.948 1.00 98.88 102 LEU A CA 1
ATOM 791 C C . LEU A 1 102 ? -1.385 -6.449 3.013 1.00 98.88 102 LEU A C 1
ATOM 793 O O . LEU A 1 102 ? -2.517 -5.960 3.006 1.00 98.88 102 LEU A O 1
ATOM 797 N N . ALA A 1 103 ? -1.014 -7.360 3.911 1.00 98.56 103 ALA A N 1
ATOM 798 C CA . ALA A 1 103 ? -1.948 -7.964 4.862 1.00 98.56 103 ALA A CA 1
ATOM 799 C C . ALA A 1 103 ? -1.480 -7.862 6.318 1.00 98.56 103 ALA A C 1
ATOM 801 O O . ALA A 1 103 ? -0.389 -8.305 6.655 1.00 98.56 103 ALA A O 1
ATOM 802 N N . ASN A 1 104 ? -2.339 -7.371 7.213 1.00 98.19 104 ASN A N 1
ATOM 803 C CA . ASN A 1 104 ? -2.093 -7.425 8.657 1.00 98.19 104 ASN A CA 1
ATOM 804 C C . ASN A 1 104 ? -0.769 -6.753 9.091 1.00 98.19 104 ASN A C 1
ATOM 806 O O . ASN A 1 104 ? -0.030 -7.306 9.898 1.00 98.19 104 ASN A O 1
ATOM 810 N N . ASN A 1 105 ? -0.434 -5.589 8.527 1.00 98.81 105 ASN A N 1
ATOM 811 C CA . ASN A 1 105 ? 0.764 -4.829 8.905 1.00 98.81 105 ASN A CA 1
ATOM 812 C C . ASN A 1 105 ? 0.417 -3.637 9.802 1.00 98.81 105 ASN A C 1
ATOM 814 O O . ASN A 1 105 ? -0.608 -2.976 9.608 1.00 98.81 105 ASN A O 1
ATOM 818 N N . TYR A 1 106 ? 1.320 -3.316 10.726 1.00 98.75 106 TYR A N 1
ATOM 819 C CA . TYR A 1 106 ? 1.318 -2.071 11.485 1.00 98.75 106 TYR A CA 1
ATOM 820 C C . TYR A 1 106 ? 2.304 -1.082 10.857 1.00 98.75 106 TYR A C 1
ATOM 822 O O . TYR A 1 106 ? 3.515 -1.293 10.891 1.00 98.75 106 TYR A O 1
ATOM 830 N N . ILE A 1 107 ? 1.794 -0.002 10.267 1.00 98.75 107 ILE A N 1
ATOM 831 C CA . ILE A 1 107 ? 2.574 0.972 9.503 1.00 98.75 107 ILE A CA 1
ATOM 832 C C . ILE A 1 107 ? 2.381 2.364 10.101 1.00 98.75 107 ILE A C 1
ATOM 834 O O . ILE A 1 107 ? 1.269 2.891 10.109 1.00 98.75 107 ILE A O 1
ATOM 838 N N . VAL A 1 108 ? 3.466 2.989 10.562 1.00 97.50 108 VAL A N 1
ATOM 839 C CA . VAL A 1 108 ? 3.432 4.342 11.138 1.00 97.50 108 VAL A CA 1
ATOM 840 C C . VAL A 1 108 ? 4.501 5.221 10.509 1.00 97.50 108 VAL A C 1
ATOM 842 O O . VAL A 1 108 ? 5.698 5.017 10.717 1.00 97.50 108 VAL A O 1
ATOM 845 N N . SER A 1 109 ? 4.070 6.248 9.785 1.00 96.06 109 SER A N 1
ATOM 846 C CA . SER A 1 109 ? 4.963 7.249 9.208 1.00 96.06 109 SER A CA 1
ATOM 847 C C . SER A 1 109 ? 5.047 8.508 10.076 1.00 96.06 109 SER A C 1
ATOM 849 O O . SER A 1 109 ? 4.025 8.992 10.581 1.00 96.06 109 SER A O 1
ATOM 851 N N . PRO A 1 110 ? 6.257 9.070 10.253 1.00 93.06 110 PRO A N 1
ATOM 852 C CA . PRO A 1 110 ? 6.454 10.272 11.050 1.00 93.06 110 PRO A CA 1
ATOM 853 C C . PRO A 1 110 ? 5.855 11.506 10.358 1.00 93.06 110 PRO A C 1
ATOM 855 O O . PRO A 1 110 ? 5.543 11.493 9.169 1.00 93.06 110 PRO A O 1
ATOM 858 N N . ALA A 1 111 ? 5.690 12.603 11.103 1.00 87.19 111 ALA A N 1
ATOM 859 C CA . ALA A 1 111 ? 5.067 13.829 10.589 1.00 87.19 111 ALA A CA 1
ATOM 860 C C . ALA A 1 111 ? 5.869 14.521 9.476 1.00 87.19 111 ALA A C 1
ATOM 862 O O . ALA A 1 111 ? 5.286 15.167 8.612 1.00 87.19 111 ALA A O 1
ATOM 863 N N . ASN A 1 112 ? 7.193 14.377 9.504 1.00 87.06 112 ASN A N 1
ATOM 864 C CA . ASN A 1 112 ? 8.108 14.817 8.454 1.00 87.06 112 ASN A CA 1
ATOM 865 C C . ASN A 1 112 ? 8.432 13.706 7.441 1.00 87.06 112 ASN A C 1
ATOM 867 O O . ASN A 1 112 ? 9.286 13.914 6.582 1.00 87.06 112 ASN A O 1
ATOM 871 N N . GLY A 1 113 ? 7.806 12.534 7.577 1.00 85.56 113 GLY A N 1
ATOM 872 C CA . GLY A 1 113 ? 7.930 11.446 6.621 1.00 85.56 113 GLY A CA 1
ATOM 873 C C . GLY A 1 113 ? 7.136 11.721 5.351 1.00 85.56 113 GLY A C 1
ATOM 874 O O . GLY A 1 113 ? 6.261 12.587 5.327 1.00 85.56 113 GLY A O 1
ATOM 875 N N . ASP A 1 114 ? 7.445 10.962 4.304 1.00 92.38 114 ASP A N 1
ATOM 876 C CA . ASP A 1 114 ? 6.698 10.956 3.048 1.00 92.38 114 ASP A CA 1
ATOM 877 C C . ASP A 1 114 ? 5.300 10.330 3.252 1.00 92.38 114 ASP A C 1
ATOM 879 O O . ASP A 1 114 ? 4.476 10.886 3.975 1.00 92.38 114 ASP A O 1
ATOM 883 N N . ARG A 1 115 ? 4.975 9.187 2.645 1.00 92.69 115 ARG A N 1
ATOM 884 C CA . ARG A 1 115 ? 3.654 8.539 2.761 1.00 92.69 115 ARG A CA 1
ATOM 885 C C . ARG A 1 115 ? 3.791 7.227 3.509 1.00 92.69 115 ARG A C 1
ATOM 887 O O . ARG A 1 115 ? 4.830 6.585 3.423 1.00 92.69 115 ARG A O 1
ATOM 894 N N . ALA A 1 116 ? 2.762 6.766 4.206 1.00 97.25 116 ALA A N 1
ATOM 895 C CA . ALA A 1 116 ? 2.857 5.438 4.810 1.00 97.25 116 ALA A CA 1
ATOM 896 C C . ALA A 1 116 ? 2.901 4.347 3.726 1.00 97.25 116 ALA A C 1
ATOM 898 O O . ALA A 1 116 ? 3.820 3.529 3.698 1.00 97.25 116 ALA A O 1
ATOM 899 N N . VAL A 1 117 ? 1.976 4.390 2.772 1.00 98.62 117 VAL A N 1
ATOM 900 C CA . VAL A 1 117 ? 1.900 3.443 1.660 1.00 98.62 117 VAL A CA 1
ATOM 901 C C . VAL A 1 117 ? 1.748 4.206 0.349 1.00 98.62 117 VAL A C 1
ATOM 903 O O . VAL A 1 117 ? 0.754 4.895 0.122 1.00 98.62 117 VAL A O 1
ATOM 906 N N . LYS A 1 118 ? 2.737 4.070 -0.534 1.00 97.81 118 LYS A N 1
ATOM 907 C CA . LYS A 1 118 ? 2.781 4.676 -1.867 1.00 97.81 118 LYS A CA 1
ATOM 908 C C . LYS A 1 118 ? 2.732 3.580 -2.928 1.00 97.81 118 LYS A C 1
ATOM 910 O O . LYS A 1 118 ? 3.621 2.740 -2.994 1.00 97.81 118 LYS A O 1
ATOM 915 N N . LEU A 1 119 ? 1.711 3.606 -3.774 1.00 98.38 119 LEU A N 1
ATOM 916 C CA . LEU A 1 119 ? 1.443 2.610 -4.812 1.00 98.38 119 LEU A CA 1
ATOM 917 C C . LEU A 1 119 ? 1.419 3.353 -6.150 1.00 98.38 119 LEU A C 1
ATOM 919 O O . LEU A 1 119 ? 0.403 3.948 -6.500 1.00 98.38 119 LEU A O 1
ATOM 923 N N . ALA A 1 120 ? 2.553 3.425 -6.849 1.00 95.94 120 ALA A N 1
ATOM 924 C CA . ALA A 1 120 ? 2.698 4.284 -8.027 1.00 95.94 120 ALA A CA 1
ATOM 925 C C . ALA A 1 120 ? 2.819 3.463 -9.307 1.00 95.94 120 ALA A C 1
ATOM 927 O O . ALA A 1 120 ? 3.761 2.696 -9.455 1.00 95.94 120 ALA A O 1
ATOM 928 N N . GLY A 1 121 ? 1.874 3.638 -10.229 1.00 94.38 121 GLY A N 1
ATOM 929 C CA . GLY A 1 121 ? 1.836 2.914 -11.494 1.00 94.38 121 GLY A CA 1
ATOM 930 C C . GLY A 1 121 ? 1.734 1.406 -11.307 1.00 94.38 121 GLY A C 1
ATOM 931 O O . GLY A 1 121 ? 2.251 0.677 -12.135 1.00 94.38 121 GLY A O 1
ATOM 932 N N . SER A 1 122 ? 1.127 0.937 -10.217 1.00 95.44 122 SER A N 1
ATOM 933 C CA . SER A 1 122 ? 1.144 -0.478 -9.834 1.00 95.44 122 SER A CA 1
ATOM 934 C C . SER A 1 122 ? -0.250 -1.081 -9.765 1.00 95.44 122 SER A C 1
ATOM 936 O O . SER A 1 122 ? -1.192 -0.435 -9.302 1.00 95.44 122 SER A O 1
ATOM 938 N N . SER A 1 123 ? -0.370 -2.337 -10.172 1.00 94.31 123 SER A N 1
ATOM 939 C CA . SER A 1 123 ? -1.648 -3.027 -10.329 1.00 94.31 123 SER A CA 1
ATOM 940 C C . SER A 1 123 ? -1.813 -4.214 -9.375 1.00 94.31 123 SER A C 1
ATOM 942 O O . SER A 1 123 ? -0.893 -4.568 -8.638 1.00 94.31 123 SER A O 1
ATOM 944 N N . GLY A 1 124 ? -3.018 -4.795 -9.330 1.00 95.50 124 GLY A N 1
ATOM 945 C CA . GLY A 1 124 ? -3.296 -5.972 -8.499 1.00 95.50 124 GLY A CA 1
ATOM 946 C C . GLY A 1 124 ? -3.213 -5.682 -7.000 1.00 95.50 124 GLY A C 1
ATOM 947 O O . GLY A 1 124 ? -2.858 -6.556 -6.217 1.00 95.50 124 GLY A O 1
ATOM 948 N N . LEU A 1 125 ? -3.475 -4.437 -6.594 1.00 98.56 125 LEU A N 1
ATOM 949 C CA . LEU A 1 125 ? -3.239 -3.985 -5.226 1.00 98.56 125 LEU A CA 1
ATOM 950 C C . LEU A 1 125 ? -4.302 -4.555 -4.281 1.00 98.56 125 LEU A C 1
ATOM 952 O O . LEU A 1 125 ? -5.503 -4.343 -4.483 1.00 98.56 125 LEU A O 1
ATOM 956 N N . LYS A 1 126 ? -3.856 -5.234 -3.224 1.00 98.81 126 LYS A N 1
ATOM 957 C CA . LYS A 1 126 ? -4.702 -5.821 -2.184 1.00 98.81 126 LYS A CA 1
ATOM 958 C C . LYS A 1 126 ? -4.216 -5.364 -0.809 1.00 98.81 126 LYS A C 1
ATOM 960 O O . LYS A 1 126 ? -3.117 -5.710 -0.385 1.00 98.81 126 LYS A O 1
ATOM 965 N N . LEU A 1 127 ? -5.024 -4.572 -0.109 1.00 98.88 127 LEU A N 1
ATOM 966 C CA . LEU A 1 127 ? -4.746 -4.057 1.232 1.00 98.88 127 LEU A CA 1
ATOM 967 C C . LEU A 1 127 ? -5.793 -4.613 2.199 1.00 98.88 127 LEU A C 1
ATOM 969 O O . LEU A 1 127 ? -6.968 -4.249 2.116 1.00 98.88 127 LEU A O 1
ATOM 973 N N . ILE A 1 128 ? -5.385 -5.492 3.111 1.00 98.75 128 ILE A N 1
ATOM 974 C CA . ILE A 1 128 ? -6.296 -6.203 4.012 1.00 98.75 128 ILE A CA 1
ATOM 975 C C . ILE A 1 128 ? -5.843 -6.043 5.464 1.00 98.75 128 ILE A C 1
ATOM 977 O O . ILE A 1 128 ? -4.720 -6.406 5.808 1.00 98.75 128 ILE A O 1
ATOM 981 N N . ASN A 1 129 ? -6.733 -5.559 6.335 1.00 98.50 129 ASN A N 1
ATOM 982 C CA . ASN A 1 129 ? -6.523 -5.557 7.790 1.00 98.50 129 ASN A CA 1
ATOM 983 C C . ASN A 1 129 ? -5.221 -4.866 8.248 1.00 98.50 129 ASN A C 1
ATOM 985 O O . ASN A 1 129 ? -4.635 -5.237 9.260 1.00 98.50 129 ASN A O 1
ATOM 989 N N . ASN A 1 130 ? -4.744 -3.853 7.522 1.00 98.88 130 ASN A N 1
ATOM 990 C CA . ASN A 1 130 ? -3.575 -3.078 7.942 1.00 98.88 130 ASN A CA 1
ATOM 991 C C . ASN A 1 130 ? -3.985 -1.922 8.855 1.00 98.88 130 ASN A C 1
ATOM 993 O O . ASN A 1 130 ? -5.065 -1.352 8.701 1.00 98.88 130 ASN A O 1
ATOM 997 N N . THR A 1 131 ? -3.087 -1.518 9.746 1.00 98.75 131 THR A N 1
ATOM 998 C CA . THR A 1 131 ? -3.180 -0.249 10.473 1.00 98.75 131 THR A CA 1
ATOM 999 C C . THR A 1 131 ? -2.129 0.701 9.917 1.00 98.75 131 THR A C 1
ATOM 1001 O O . THR A 1 131 ? -0.939 0.445 10.051 1.00 98.75 131 THR A O 1
ATOM 1004 N N . ILE A 1 132 ? -2.568 1.779 9.270 1.00 98.69 132 ILE A N 1
ATOM 1005 C CA . ILE A 1 132 ? -1.745 2.705 8.488 1.00 98.69 132 ILE A CA 1
ATOM 1006 C C . ILE A 1 132 ? -1.937 4.118 9.043 1.00 98.69 132 ILE A C 1
ATOM 1008 O O . ILE A 1 132 ? -3.001 4.723 8.892 1.00 98.69 132 ILE A O 1
ATOM 1012 N N . ILE A 1 133 ? -0.903 4.644 9.695 1.00 97.25 133 ILE A N 1
ATOM 1013 C CA . ILE A 1 133 ? -0.956 5.898 10.445 1.00 97.25 133 ILE A CA 1
ATOM 1014 C C . ILE A 1 133 ? 0.068 6.897 9.920 1.00 97.25 133 ILE A C 1
ATOM 1016 O O . ILE A 1 133 ? 1.244 6.576 9.757 1.00 97.25 133 ILE A O 1
ATOM 1020 N N . GLY A 1 134 ? -0.353 8.148 9.758 1.00 95.88 134 GLY A N 1
ATOM 1021 C CA . GLY A 1 134 ? 0.562 9.255 9.496 1.00 95.88 134 GLY A CA 1
ATOM 1022 C C . GLY A 1 134 ? 1.077 9.349 8.058 1.00 95.88 134 GLY A C 1
ATOM 1023 O O . GLY A 1 134 ? 0.552 8.727 7.139 1.00 95.88 134 GLY A O 1
ATOM 1024 N N . GLY A 1 135 ? 2.099 10.187 7.870 1.00 93.44 135 GLY A N 1
ATOM 1025 C CA . GLY A 1 135 ? 2.574 10.611 6.551 1.00 93.44 135 GLY A CA 1
ATOM 1026 C C . GLY A 1 135 ? 1.652 11.619 5.849 1.00 93.44 135 GLY A C 1
ATOM 1027 O O . GLY A 1 135 ? 0.560 11.954 6.323 1.00 93.44 135 GLY A O 1
ATOM 1028 N N . SER A 1 136 ? 2.122 12.126 4.714 1.00 91.88 136 SER A N 1
ATOM 1029 C CA . SER A 1 136 ? 1.296 12.792 3.704 1.00 91.88 136 SER A CA 1
ATOM 1030 C C . SER A 1 136 ? 0.480 11.737 2.960 1.00 91.88 136 SER A C 1
ATOM 1032 O O . SER A 1 136 ? 1.051 10.748 2.521 1.00 91.88 136 SER A O 1
ATOM 1034 N N . ASP A 1 137 ? -0.839 11.905 2.841 1.00 90.44 137 ASP A N 1
ATOM 1035 C CA . ASP A 1 137 ? -1.733 10.933 2.183 1.00 90.44 137 ASP A CA 1
ATOM 1036 C C . ASP A 1 137 ? -1.418 9.453 2.560 1.00 90.44 137 ASP A C 1
ATOM 1038 O O . ASP A 1 137 ? -0.846 8.739 1.729 1.00 90.44 137 ASP A O 1
ATOM 1042 N N . PRO A 1 138 ? -1.729 8.988 3.796 1.00 96.25 138 PRO A N 1
ATOM 1043 C CA . PRO A 1 138 ? -1.287 7.712 4.361 1.00 96.25 138 PRO A CA 1
ATOM 1044 C C . PRO A 1 138 ? -1.343 6.547 3.379 1.00 96.25 138 PRO A C 1
ATOM 1046 O O . PRO A 1 138 ? -0.379 5.792 3.288 1.00 96.25 138 PRO A O 1
ATOM 1049 N N . VAL A 1 139 ? -2.425 6.434 2.605 1.00 98.44 139 VAL A N 1
ATOM 1050 C CA . VAL A 1 139 ? -2.470 5.572 1.424 1.00 98.44 139 VAL A CA 1
ATOM 1051 C C . VAL A 1 139 ? -2.559 6.422 0.167 1.00 98.44 139 VAL A C 1
ATOM 1053 O O . VAL A 1 139 ? -3.468 7.231 -0.015 1.00 98.44 139 VAL A O 1
ATOM 1056 N N . GLY A 1 140 ? -1.626 6.185 -0.741 1.00 97.69 140 GLY A N 1
ATOM 1057 C CA . GLY A 1 140 ? -1.541 6.866 -2.012 1.00 97.69 140 GLY A CA 1
ATOM 1058 C C . GLY A 1 140 ? -1.524 5.906 -3.189 1.00 97.69 140 GLY A C 1
ATOM 1059 O O . GLY A 1 140 ? -0.603 5.101 -3.293 1.00 97.69 140 GLY A O 1
ATOM 1060 N N . ILE A 1 141 ? -2.499 6.023 -4.088 1.00 98.25 141 ILE A N 1
ATOM 1061 C CA . ILE A 1 141 ? -2.596 5.251 -5.330 1.00 98.25 141 ILE A CA 1
ATOM 1062 C C . ILE A 1 141 ? -2.388 6.217 -6.490 1.00 98.25 141 ILE A C 1
ATOM 1064 O O . ILE A 1 141 ? -3.252 7.033 -6.813 1.00 98.25 141 ILE A O 1
ATOM 1068 N N . TYR A 1 142 ? -1.210 6.158 -7.093 1.00 95.50 142 TYR A N 1
ATOM 1069 C CA . TYR A 1 142 ? -0.730 7.195 -7.990 1.00 95.50 142 TYR A CA 1
ATOM 1070 C C . TYR A 1 142 ? -0.528 6.683 -9.387 1.00 95.50 142 TYR A C 1
ATOM 1072 O O . TYR A 1 142 ? 0.085 5.644 -9.587 1.00 95.50 142 TYR A O 1
ATOM 1080 N N . THR A 1 143 ? -0.939 7.482 -10.359 1.00 94.44 143 THR A N 1
ATOM 1081 C CA . THR A 1 143 ? -0.446 7.318 -11.723 1.00 94.44 143 THR A CA 1
ATOM 1082 C C . THR A 1 143 ? 1.043 7.656 -11.753 1.00 94.44 143 THR A C 1
ATOM 1084 O O . THR A 1 143 ? 1.460 8.718 -11.282 1.00 94.44 143 THR A O 1
ATOM 1087 N N . ASP A 1 144 ? 1.857 6.744 -12.270 1.00 93.12 144 ASP A N 1
ATOM 1088 C CA . ASP A 1 144 ? 3.268 7.008 -12.528 1.00 93.12 144 ASP A CA 1
ATOM 1089 C C . ASP A 1 144 ? 3.405 7.695 -13.896 1.00 93.12 144 ASP A C 1
ATOM 1091 O O . ASP A 1 144 ? 2.580 7.487 -14.781 1.00 93.12 144 ASP A O 1
ATOM 1095 N N . SER A 1 145 ? 4.429 8.522 -14.109 1.00 89.69 145 SER A N 1
ATOM 1096 C CA . SER A 1 145 ? 4.635 9.179 -15.412 1.00 89.69 145 SER A CA 1
ATOM 1097 C C . SER A 1 145 ? 4.899 8.187 -16.554 1.00 89.69 145 SER A C 1
ATOM 1099 O O . SER A 1 145 ? 4.770 8.534 -17.730 1.00 89.69 145 SER A O 1
ATOM 1101 N N . ARG A 1 146 ? 5.243 6.942 -16.211 1.00 86.75 146 ARG A N 1
ATOM 1102 C CA . ARG A 1 146 ? 5.411 5.810 -17.124 1.00 86.75 146 ARG A CA 1
ATOM 1103 C C . ARG A 1 146 ? 4.125 5.022 -17.352 1.00 86.75 146 ARG A C 1
ATOM 1105 O O . ARG A 1 146 ? 4.098 4.212 -18.277 1.00 86.75 146 ARG A O 1
ATOM 1112 N N . SER A 1 147 ? 3.074 5.266 -16.569 1.00 87.25 147 SER A N 1
ATOM 1113 C CA . SER A 1 147 ? 1.765 4.644 -16.758 1.00 87.25 147 SER A CA 1
ATOM 1114 C C . SER A 1 147 ? 1.192 5.043 -18.113 1.00 87.25 147 SER A C 1
ATOM 1116 O O . SER A 1 147 ? 0.900 6.209 -18.376 1.00 87.25 147 SER A O 1
ATOM 1118 N N . LYS A 1 148 ? 1.015 4.062 -18.995 1.00 79.00 148 LYS A N 1
ATOM 1119 C CA . LYS A 1 148 ? 0.481 4.274 -20.340 1.00 79.00 148 LYS A CA 1
ATOM 1120 C C . LYS A 1 148 ? -0.648 3.269 -20.583 1.00 79.00 148 LYS A C 1
ATOM 1122 O O . LYS A 1 148 ? -0.364 2.094 -20.812 1.00 79.00 148 LYS A O 1
ATOM 1127 N N . PRO A 1 149 ? -1.925 3.691 -20.543 1.00 72.56 149 PRO A N 1
ATOM 1128 C CA . PRO A 1 149 ? -3.053 2.805 -20.820 1.00 72.56 149 PRO A CA 1
ATOM 1129 C C . PRO A 1 149 ? -2.900 2.084 -22.160 1.00 72.56 149 PRO A C 1
ATOM 1131 O O . PRO A 1 149 ? -2.563 2.700 -23.170 1.00 72.56 149 PRO A O 1
ATOM 1134 N N . GLY A 1 150 ? -3.130 0.770 -22.166 1.00 68.56 150 GLY A N 1
ATOM 1135 C CA . GLY A 1 150 ? -2.951 -0.065 -23.359 1.00 68.56 150 GLY A CA 1
ATOM 1136 C C . GLY A 1 150 ? -1.489 -0.312 -23.741 1.00 68.56 150 GLY A C 1
ATOM 1137 O O . GLY A 1 150 ? -1.233 -0.949 -24.760 1.00 68.56 150 GLY A O 1
ATOM 1138 N N . CYS A 1 151 ? -0.535 0.156 -22.930 1.00 71.50 151 CYS A N 1
ATOM 1139 C CA . CYS A 1 151 ? 0.887 0.005 -23.174 1.00 71.50 151 CYS A CA 1
ATOM 1140 C C . CYS A 1 151 ? 1.590 -0.865 -22.121 1.00 71.50 151 CYS A C 1
ATOM 1142 O O . CYS A 1 151 ? 2.575 -0.483 -21.490 1.00 71.50 151 CYS A O 1
ATOM 1144 N N . ALA A 1 152 ? 1.071 -2.074 -21.970 1.00 62.88 152 ALA A N 1
ATOM 1145 C CA . ALA A 1 152 ? 1.626 -3.076 -21.076 1.00 62.88 152 ALA A CA 1
ATOM 1146 C C . ALA A 1 152 ? 2.720 -3.922 -21.751 1.00 62.88 152 ALA A C 1
ATOM 1148 O O . ALA A 1 152 ? 3.571 -4.498 -21.079 1.00 62.88 152 ALA A O 1
ATOM 1149 N N . ASP A 1 153 ? 2.672 -4.035 -23.083 1.00 69.38 153 ASP A N 1
ATOM 1150 C CA . ASP A 1 153 ? 3.471 -4.970 -23.872 1.00 69.38 153 ASP A CA 1
ATOM 1151 C C . ASP A 1 153 ? 4.513 -4.240 -24.728 1.00 69.38 153 ASP A C 1
ATOM 1153 O O . ASP A 1 153 ? 4.138 -3.514 -25.650 1.00 69.38 153 ASP A O 1
ATOM 1157 N N . PRO A 1 154 ? 5.816 -4.456 -24.488 1.00 65.75 154 PRO A N 1
ATOM 1158 C CA . PRO A 1 154 ? 6.880 -3.798 -25.233 1.00 65.75 154 PRO A CA 1
ATOM 1159 C C . PRO A 1 154 ? 6.923 -4.128 -26.729 1.00 65.75 154 PRO A C 1
ATOM 1161 O O . PRO A 1 154 ? 7.547 -3.379 -27.480 1.00 65.75 154 PRO A O 1
ATOM 1164 N N . SER A 1 155 ? 6.288 -5.222 -27.162 1.00 70.31 155 SER A N 1
ATOM 1165 C CA . SER A 1 155 ? 6.156 -5.568 -28.581 1.00 70.31 155 SER A CA 1
ATOM 1166 C C . SER A 1 155 ? 5.167 -4.661 -29.321 1.00 70.31 155 SER A C 1
ATOM 1168 O O . SER A 1 155 ? 5.210 -4.563 -30.548 1.00 70.31 155 SER A O 1
ATOM 1170 N N . GLN A 1 156 ? 4.292 -3.963 -28.591 1.00 75.44 156 GLN A N 1
ATOM 1171 C CA . GLN A 1 156 ? 3.319 -3.052 -29.177 1.00 75.44 156 GLN A CA 1
ATOM 1172 C C . GLN A 1 156 ? 3.994 -1.730 -29.563 1.00 75.44 156 GLN A C 1
ATOM 1174 O O . GLN A 1 156 ? 4.758 -1.180 -28.765 1.00 75.44 156 GLN A O 1
ATOM 1179 N N . PRO A 1 157 ? 3.670 -1.136 -30.730 1.00 79.81 157 PRO A N 1
ATOM 1180 C CA . PRO A 1 157 ? 4.246 0.144 -31.157 1.00 79.81 157 PRO A CA 1
ATOM 1181 C C . PRO A 1 157 ? 4.073 1.270 -30.130 1.00 79.81 157 PRO A C 1
ATOM 1183 O O . PRO A 1 157 ? 4.970 2.092 -29.951 1.00 79.81 157 PRO A O 1
ATOM 1186 N N . LEU A 1 158 ? 2.954 1.263 -29.395 1.00 76.75 158 LEU A N 1
ATOM 1187 C CA . LEU A 1 158 ? 2.671 2.213 -28.313 1.00 76.75 158 LEU A CA 1
ATOM 1188 C C . LEU A 1 158 ? 3.728 2.166 -27.188 1.00 76.75 158 LEU A C 1
ATOM 1190 O O . LEU A 1 158 ? 3.959 3.166 -26.504 1.00 76.75 158 LEU A O 1
ATOM 1194 N N . CYS A 1 159 ? 4.408 1.026 -27.038 1.00 74.75 159 CYS A N 1
ATOM 1195 C CA . CYS A 1 159 ? 5.401 0.735 -26.004 1.00 74.75 159 CYS A CA 1
ATOM 1196 C C . CYS A 1 159 ? 6.823 0.603 -26.505 1.00 74.75 159 CYS A C 1
ATOM 1198 O O . CYS A 1 159 ? 7.719 0.365 -25.692 1.00 74.75 159 CYS A O 1
ATOM 1200 N N . ALA A 1 160 ? 7.053 0.799 -27.803 1.00 67.25 160 ALA A N 1
ATOM 1201 C CA . ALA A 1 160 ? 8.376 0.677 -28.404 1.00 67.25 160 ALA A CA 1
ATOM 1202 C C . ALA A 1 160 ? 9.422 1.561 -27.693 1.00 67.25 160 ALA A C 1
ATOM 1204 O O . ALA A 1 160 ? 10.578 1.171 -27.578 1.00 67.25 160 ALA A O 1
ATOM 1205 N N . ASN A 1 161 ? 8.987 2.694 -27.123 1.00 65.31 161 ASN A N 1
ATOM 1206 C CA . ASN A 1 161 ? 9.824 3.634 -26.369 1.00 65.31 161 ASN A CA 1
ATOM 1207 C C . ASN A 1 161 ? 9.610 3.577 -24.842 1.00 65.31 161 ASN A C 1
ATOM 1209 O O . ASN A 1 161 ? 9.879 4.564 -24.157 1.00 65.31 161 ASN A O 1
ATOM 1213 N N . SER A 1 162 ? 9.040 2.499 -24.286 1.00 69.25 162 SER A N 1
ATOM 1214 C CA . SER A 1 162 ? 8.995 2.343 -22.823 1.00 69.25 162 SER A CA 1
ATOM 1215 C C . SER A 1 162 ? 10.383 1.972 -22.279 1.00 69.25 162 SER A C 1
ATOM 1217 O O . SER A 1 162 ? 11.200 1.383 -22.989 1.00 69.25 162 SER A O 1
ATOM 1219 N N . TYR A 1 163 ? 10.682 2.385 -21.047 1.00 70.94 163 TYR A N 1
ATOM 1220 C CA . TYR A 1 163 ? 12.031 2.340 -20.481 1.00 70.94 163 TYR A CA 1
ATOM 1221 C C . TYR A 1 163 ? 12.500 0.895 -20.287 1.00 70.94 163 TYR A C 1
ATOM 1223 O O . TYR A 1 163 ? 11.963 0.165 -19.460 1.00 70.94 163 TYR A O 1
ATOM 1231 N N . GLY A 1 164 ? 13.511 0.470 -21.052 1.00 68.88 164 GLY A N 1
ATOM 1232 C CA . GLY A 1 164 ? 14.043 -0.895 -20.980 1.00 68.88 164 GLY A CA 1
ATOM 1233 C C . GLY A 1 164 ? 14.584 -1.274 -19.596 1.00 68.88 164 GLY A C 1
ATOM 1234 O O . GLY A 1 164 ? 14.487 -2.435 -19.220 1.00 68.88 164 GLY A O 1
ATOM 1235 N N . SER A 1 165 ? 15.079 -0.298 -18.824 1.00 73.19 165 SER A N 1
ATOM 1236 C CA . SER A 1 165 ? 15.540 -0.474 -17.436 1.00 73.19 165 SER A CA 1
ATOM 1237 C C . SER A 1 165 ? 14.449 -0.927 -16.473 1.00 73.19 165 SER A C 1
ATOM 1239 O O . SER A 1 165 ? 14.747 -1.527 -15.445 1.00 73.19 165 SER A O 1
ATOM 1241 N N . ASP A 1 166 ? 13.197 -0.621 -16.801 1.00 83.06 166 ASP A N 1
ATOM 1242 C CA . ASP A 1 166 ? 12.063 -0.827 -15.910 1.00 83.06 166 ASP A CA 1
ATOM 1243 C C . ASP A 1 166 ? 11.454 -2.217 -16.099 1.00 83.06 166 ASP A C 1
ATOM 1245 O O . ASP A 1 166 ? 10.648 -2.664 -15.287 1.00 83.06 166 ASP A O 1
ATOM 1249 N N . ARG A 1 167 ? 11.848 -2.906 -17.175 1.00 81.62 167 ARG A N 1
ATOM 1250 C CA . ARG A 1 167 ? 11.308 -4.196 -17.588 1.00 81.62 167 ARG A CA 1
ATOM 1251 C C . ARG A 1 167 ? 12.107 -5.328 -16.972 1.00 81.62 167 ARG A C 1
ATOM 1253 O O . ARG A 1 167 ? 13.336 -5.309 -16.962 1.00 81.62 167 ARG A O 1
ATOM 1260 N N . ASP A 1 168 ? 11.394 -6.364 -16.568 1.00 87.50 168 ASP A N 1
ATOM 1261 C CA . ASP A 1 168 ? 12.001 -7.668 -16.372 1.00 87.50 168 ASP A CA 1
ATOM 1262 C C . ASP A 1 168 ? 12.257 -8.325 -17.736 1.00 87.50 168 ASP A C 1
ATOM 1264 O O . ASP A 1 168 ? 11.329 -8.568 -18.509 1.00 87.50 168 ASP A O 1
ATOM 1268 N N . THR A 1 169 ? 13.529 -8.544 -18.065 1.00 85.94 169 THR A N 1
ATOM 1269 C CA . THR A 1 169 ? 13.950 -9.229 -19.298 1.00 85.94 169 THR A CA 1
ATOM 1270 C C . THR A 1 169 ? 14.360 -10.678 -19.058 1.00 85.94 169 THR A C 1
ATOM 1272 O O . THR A 1 169 ? 14.786 -11.345 -19.999 1.00 85.94 169 THR A O 1
ATOM 1275 N N . VAL A 1 170 ? 14.308 -11.139 -17.808 1.00 89.50 170 VAL A N 1
ATOM 1276 C CA . VAL A 1 170 ? 14.723 -12.482 -17.397 1.00 89.50 170 VAL A CA 1
ATOM 1277 C C . VAL A 1 170 ? 13.502 -13.385 -17.280 1.00 89.50 170 VAL A C 1
ATOM 1279 O O . VAL A 1 170 ? 13.526 -14.509 -17.782 1.00 89.50 170 VAL A O 1
ATOM 1282 N N . HIS A 1 171 ? 12.419 -12.882 -16.690 1.00 89.62 171 HIS A N 1
ATOM 1283 C CA . HIS A 1 171 ? 11.191 -13.648 -16.512 1.00 89.62 171 HIS A CA 1
ATOM 1284 C C . HIS A 1 171 ? 10.162 -13.388 -17.621 1.00 89.62 171 HIS A C 1
ATOM 1286 O O . HIS A 1 171 ? 10.181 -12.337 -18.272 1.00 89.62 171 HIS A O 1
ATOM 1292 N N . PRO A 1 172 ? 9.224 -14.329 -17.851 1.00 86.81 172 PRO A N 1
ATOM 1293 C CA . PRO A 1 172 ? 8.093 -14.085 -18.730 1.00 86.81 172 PRO A CA 1
ATOM 1294 C C . PRO A 1 172 ? 7.308 -12.851 -18.289 1.00 86.81 172 PRO A C 1
ATOM 1296 O O . PRO A 1 172 ? 7.028 -12.650 -17.108 1.00 86.81 172 PRO A O 1
ATOM 1299 N N . ARG A 1 173 ? 6.903 -12.038 -19.264 1.00 82.25 173 ARG A N 1
ATOM 1300 C CA . ARG A 1 173 ? 6.056 -10.878 -19.003 1.00 82.25 173 ARG A CA 1
ATOM 1301 C C . ARG A 1 173 ? 4.699 -11.327 -18.456 1.00 82.25 173 ARG A C 1
ATOM 1303 O O . ARG A 1 173 ? 3.972 -12.062 -19.126 1.00 82.25 173 ARG A O 1
ATOM 1310 N N . MET A 1 174 ? 4.313 -10.772 -17.312 1.00 84.38 174 MET A N 1
ATOM 1311 C CA . MET A 1 174 ? 2.970 -10.947 -16.764 1.00 84.38 174 MET A CA 1
ATOM 1312 C C . MET A 1 174 ? 1.965 -10.100 -17.542 1.00 84.38 174 MET A C 1
ATOM 1314 O O . MET A 1 174 ? 2.137 -8.892 -17.702 1.00 84.38 174 MET A O 1
ATOM 1318 N N . ALA A 1 175 ? 0.906 -10.734 -18.051 1.00 80.94 175 ALA A N 1
ATOM 1319 C CA . ALA A 1 175 ? -0.104 -10.058 -18.867 1.00 80.94 175 ALA A CA 1
ATOM 1320 C C . ALA A 1 175 ? -0.843 -8.949 -18.098 1.00 80.94 175 ALA A C 1
ATOM 1322 O O . ALA A 1 175 ? -1.280 -7.973 -18.705 1.00 80.94 175 ALA A O 1
ATOM 1323 N N . THR A 1 176 ? -0.950 -9.107 -16.778 1.00 84.56 176 THR A N 1
ATOM 1324 C CA . THR A 1 176 ? -1.608 -8.196 -15.836 1.00 84.56 176 THR A CA 1
ATOM 1325 C C . THR A 1 176 ? -0.762 -6.984 -15.449 1.00 84.56 176 THR A C 1
ATOM 1327 O O . THR A 1 176 ? -1.337 -6.013 -14.958 1.00 84.56 176 THR A O 1
ATOM 1330 N N . MET A 1 177 ? 0.553 -7.019 -15.708 1.00 86.31 177 MET A N 1
ATOM 1331 C CA . MET A 1 177 ? 1.488 -5.936 -15.414 1.00 86.31 177 MET A CA 1
ATOM 1332 C C . MET A 1 177 ? 1.489 -4.924 -16.564 1.00 86.31 177 MET A C 1
ATOM 1334 O O . MET A 1 177 ? 2.139 -5.113 -17.597 1.00 86.31 177 MET A O 1
ATOM 1338 N N . ASP A 1 178 ? 0.722 -3.852 -16.385 1.00 81.25 178 ASP A N 1
ATOM 1339 C CA . ASP A 1 178 ? 0.518 -2.779 -17.367 1.00 81.25 178 ASP A CA 1
ATOM 1340 C C . ASP A 1 178 ? 1.051 -1.411 -16.920 1.00 81.25 178 ASP A C 1
ATOM 1342 O O . ASP A 1 178 ? 0.934 -0.421 -17.645 1.00 81.25 178 ASP A O 1
ATOM 1346 N N . TRP A 1 179 ? 1.661 -1.373 -15.735 1.00 88.06 179 TRP A N 1
ATOM 1347 C CA . TRP A 1 179 ? 2.111 -0.171 -15.041 1.00 88.06 179 TRP A CA 1
ATOM 1348 C C . TRP A 1 179 ? 1.021 0.897 -14.888 1.00 88.06 179 TRP A C 1
ATOM 1350 O O . TRP A 1 179 ? 1.315 2.091 -14.787 1.00 88.06 179 TRP A O 1
ATOM 1360 N N . VAL A 1 180 ? -0.249 0.492 -14.884 1.00 90.06 180 VAL A N 1
ATOM 1361 C CA . VAL A 1 180 ? -1.399 1.352 -14.614 1.00 90.06 180 VAL A CA 1
ATOM 1362 C C . VAL A 1 180 ? -1.894 1.053 -13.200 1.00 90.06 180 VAL A C 1
ATOM 1364 O O . VAL A 1 180 ? -2.014 -0.111 -12.824 1.00 90.06 180 VAL A O 1
ATOM 1367 N N . PRO A 1 181 ? -2.204 2.075 -12.382 1.00 94.50 181 PRO A N 1
ATOM 1368 C CA . PRO A 1 181 ? -2.700 1.828 -11.039 1.00 94.50 181 PRO A CA 1
ATOM 1369 C C . PRO A 1 181 ? -4.000 1.035 -11.081 1.00 94.50 181 PRO A C 1
ATOM 1371 O O . PRO A 1 181 ? -4.928 1.436 -11.786 1.00 94.50 181 PRO A O 1
ATOM 1374 N N . ARG A 1 182 ? -4.075 -0.052 -10.310 1.00 95.31 182 ARG A N 1
ATOM 1375 C CA . ARG A 1 182 ? -5.275 -0.892 -10.205 1.00 95.31 182 ARG A CA 1
ATOM 1376 C C . ARG A 1 182 ? -5.456 -1.409 -8.784 1.00 95.31 182 ARG A C 1
ATOM 1378 O O . ARG A 1 182 ? -4.618 -2.160 -8.289 1.00 95.31 182 ARG A O 1
ATOM 1385 N N . LEU A 1 183 ? -6.550 -1.002 -8.144 1.00 98.06 183 LEU A N 1
ATOM 1386 C CA . LEU A 1 183 ? -6.928 -1.451 -6.811 1.00 98.06 183 LEU A CA 1
ATOM 1387 C C . LEU A 1 183 ? -7.937 -2.593 -6.906 1.00 98.06 183 LEU A C 1
ATOM 1389 O O . LEU A 1 183 ? -9.109 -2.369 -7.206 1.00 98.06 183 LEU A O 1
ATOM 1393 N N . ASP A 1 184 ? -7.498 -3.802 -6.580 1.00 97.94 184 ASP A N 1
ATOM 1394 C CA . ASP A 1 184 ? -8.362 -4.979 -6.588 1.00 97.94 184 ASP A CA 1
ATOM 1395 C C . ASP A 1 184 ? -9.129 -5.079 -5.257 1.00 97.94 184 ASP A C 1
ATOM 1397 O O . ASP A 1 184 ? -10.332 -5.352 -5.238 1.00 97.94 184 ASP A O 1
ATOM 1401 N N . MET A 1 185 ? -8.458 -4.815 -4.128 1.00 98.56 185 MET A N 1
ATOM 1402 C CA . MET A 1 185 ? -9.055 -4.957 -2.800 1.00 98.56 185 MET A CA 1
ATOM 1403 C C . MET A 1 185 ? -8.490 -3.965 -1.780 1.00 98.56 185 MET A C 1
ATOM 1405 O O . MET A 1 185 ? -7.282 -3.845 -1.612 1.00 98.56 185 MET A O 1
ATOM 1409 N N . MET A 1 186 ? -9.366 -3.305 -1.028 1.00 98.81 186 MET A N 1
ATOM 1410 C CA . MET A 1 186 ? -9.016 -2.542 0.168 1.00 98.81 186 MET A CA 1
ATOM 1411 C C . MET A 1 186 ? -10.079 -2.790 1.231 1.00 98.81 186 MET A C 1
ATOM 1413 O O . MET A 1 186 ? -11.139 -2.161 1.207 1.00 98.81 186 MET A O 1
ATOM 1417 N N . ILE A 1 187 ? -9.822 -3.730 2.139 1.00 98.75 187 ILE A N 1
ATOM 1418 C CA . ILE A 1 187 ? -10.790 -4.100 3.171 1.00 98.75 187 ILE A CA 1
ATOM 1419 C C . ILE A 1 187 ? -10.213 -4.030 4.576 1.00 98.75 187 ILE A C 1
ATOM 1421 O O . ILE A 1 187 ? -9.054 -4.376 4.805 1.00 98.75 187 ILE A O 1
ATOM 1425 N N . ASN A 1 188 ? -11.056 -3.637 5.530 1.00 98.75 188 ASN A N 1
ATOM 1426 C CA . ASN A 1 188 ? -10.757 -3.729 6.960 1.00 98.75 188 ASN A CA 1
ATOM 1427 C C . ASN A 1 188 ? -9.520 -2.953 7.424 1.00 98.75 188 ASN A C 1
ATOM 1429 O O . ASN A 1 188 ? -8.990 -3.237 8.496 1.00 98.75 188 ASN A O 1
ATOM 1433 N N . ASN A 1 189 ? -9.027 -1.987 6.650 1.00 98.88 189 ASN A N 1
ATOM 1434 C CA . ASN A 1 189 ? -7.850 -1.219 7.041 1.00 98.88 189 ASN A CA 1
ATOM 1435 C C . ASN A 1 189 ? -8.247 -0.083 7.987 1.00 98.88 189 ASN A C 1
ATOM 1437 O O . ASN A 1 189 ? -9.276 0.560 7.791 1.00 98.88 189 ASN A O 1
ATOM 1441 N N . ILE A 1 190 ? -7.398 0.214 8.964 1.00 98.75 190 ILE A N 1
ATOM 1442 C CA . ILE A 1 190 ? -7.410 1.487 9.684 1.00 98.75 190 ILE A CA 1
ATOM 1443 C C . ILE A 1 190 ? -6.459 2.430 8.946 1.00 98.75 190 ILE A C 1
ATOM 1445 O O . ILE A 1 190 ? -5.278 2.125 8.820 1.00 98.75 190 ILE A O 1
ATOM 1449 N N . ILE A 1 191 ? -6.957 3.566 8.457 1.00 98.62 191 ILE A N 1
ATOM 1450 C CA . ILE A 1 191 ? -6.173 4.567 7.722 1.00 98.62 191 ILE A CA 1
ATOM 1451 C C . ILE A 1 191 ? -6.402 5.931 8.374 1.00 98.62 191 ILE A C 1
ATOM 1453 O O . ILE A 1 191 ? -7.472 6.534 8.246 1.00 98.62 191 ILE A O 1
ATOM 1457 N N . ALA A 1 192 ? -5.415 6.412 9.126 1.00 97.12 192 ALA A N 1
ATOM 1458 C CA . ALA A 1 192 ? -5.666 7.464 10.103 1.00 97.12 192 ALA A CA 1
ATOM 1459 C C . ALA A 1 192 ? -4.530 8.480 10.278 1.00 97.12 192 ALA A C 1
ATOM 1461 O O . ALA A 1 192 ? -3.352 8.233 10.028 1.00 97.12 192 ALA A O 1
ATOM 1462 N N . TYR A 1 193 ? -4.930 9.657 10.755 1.00 95.81 193 TYR A N 1
ATOM 1463 C CA . TYR A 1 193 ? -4.089 10.787 11.144 1.00 95.81 193 TYR A CA 1
ATOM 1464 C C . TYR A 1 193 ? -3.069 11.229 10.087 1.00 95.81 193 TYR A C 1
ATOM 1466 O O . TYR A 1 193 ? -1.887 11.364 10.427 1.00 95.81 193 TYR A O 1
ATOM 1474 N N . PRO A 1 194 ? -3.499 11.502 8.838 1.00 95.44 194 PRO A N 1
ATOM 1475 C CA . PRO A 1 194 ? -2.636 12.156 7.857 1.00 95.44 194 PRO A CA 1
ATOM 1476 C C . PRO A 1 194 ? -2.030 13.435 8.454 1.00 95.44 194 PRO A C 1
ATOM 1478 O O . PRO A 1 194 ? -2.701 14.188 9.165 1.00 95.44 194 PRO A O 1
ATOM 1481 N N . LYS A 1 195 ? -0.740 13.667 8.206 1.00 93.44 195 LYS A N 1
ATOM 1482 C CA . LYS A 1 195 ? 0.028 14.750 8.849 1.00 93.44 195 LYS A CA 1
ATOM 1483 C C . LYS A 1 195 ? 0.162 15.987 7.971 1.00 93.44 195 LYS A C 1
ATOM 1485 O O . LYS A 1 195 ? 0.330 17.087 8.490 1.00 93.44 195 LYS A O 1
ATOM 1490 N N . SER A 1 196 ? 0.050 15.821 6.661 1.00 93.06 196 SER A N 1
ATOM 1491 C CA . SER A 1 196 ? 0.153 16.898 5.681 1.00 93.06 196 SER A CA 1
ATOM 1492 C C . SER A 1 196 ? -0.578 16.524 4.390 1.00 93.06 196 SER A C 1
ATOM 1494 O O . SER A 1 196 ? -0.960 15.371 4.180 1.00 93.06 196 SER A O 1
ATOM 1496 N N . ALA A 1 197 ? -0.808 17.518 3.532 1.00 91.44 197 ALA A N 1
ATOM 1497 C CA . ALA A 1 197 ? -1.310 17.293 2.184 1.00 91.44 197 ALA A CA 1
ATOM 1498 C C . ALA A 1 197 ? -0.205 16.700 1.304 1.00 91.44 197 ALA A C 1
ATOM 1500 O O . ALA A 1 197 ? 0.908 17.227 1.287 1.00 91.44 197 ALA A O 1
ATOM 1501 N N . GLY A 1 198 ? -0.520 15.646 0.551 1.00 89.44 198 GLY A N 1
ATOM 1502 C CA . GLY A 1 198 ? 0.366 15.121 -0.482 1.00 89.44 198 GLY A CA 1
ATOM 1503 C C . GLY A 1 198 ? -0.087 15.510 -1.893 1.00 89.44 198 GLY A C 1
ATOM 1504 O O . GLY A 1 198 ? -0.303 16.683 -2.199 1.00 89.44 198 GLY A O 1
ATOM 1505 N N . TYR A 1 199 ? -0.218 14.526 -2.784 1.00 90.88 199 TYR A N 1
ATOM 1506 C CA . TYR A 1 199 ? -0.441 14.770 -4.218 1.00 90.88 199 TYR A CA 1
ATOM 1507 C C . TYR A 1 199 ? -1.867 15.231 -4.520 1.00 90.88 199 TYR A C 1
ATOM 1509 O O . TYR A 1 199 ? -2.101 15.894 -5.528 1.00 90.88 199 TYR A O 1
ATOM 1517 N N . CYS A 1 200 ? -2.813 14.940 -3.629 1.00 93.06 200 CYS A N 1
ATOM 1518 C CA . CYS A 1 200 ? -4.182 15.429 -3.749 1.00 93.06 200 CYS A CA 1
ATOM 1519 C C . CYS A 1 200 ? -4.330 16.910 -3.349 1.00 93.06 200 CYS A C 1
ATOM 1521 O O . CYS A 1 200 ? -5.430 17.463 -3.433 1.00 93.06 200 CYS A O 1
ATOM 1523 N N . GLY A 1 201 ? -3.254 17.565 -2.886 1.00 91.50 201 GLY A N 1
ATOM 1524 C CA . GLY A 1 201 ? -3.260 18.976 -2.484 1.00 91.50 201 GLY A CA 1
ATOM 1525 C C . GLY A 1 201 ? -4.154 19.275 -1.275 1.00 91.50 201 GLY A C 1
ATOM 1526 O O . GLY A 1 201 ? -4.454 20.429 -0.980 1.00 91.50 201 GLY A O 1
ATOM 1527 N N . THR A 1 202 ? -4.623 18.241 -0.579 1.00 91.88 202 THR A N 1
ATOM 1528 C CA . THR A 1 202 ? -5.416 18.334 0.643 1.00 91.88 202 THR A CA 1
ATOM 1529 C C . THR A 1 202 ? -5.027 17.189 1.558 1.00 91.88 202 THR A C 1
ATOM 1531 O O . THR A 1 202 ? -4.743 16.095 1.080 1.00 91.88 202 THR A O 1
ATOM 1534 N N . THR A 1 203 ? -5.002 17.437 2.863 1.00 93.50 203 THR A N 1
ATOM 1535 C CA . THR A 1 203 ? -4.776 16.388 3.854 1.00 93.50 203 THR A CA 1
ATOM 1536 C C . THR A 1 203 ? -5.909 15.373 3.749 1.00 93.50 203 THR A C 1
ATOM 1538 O O . THR A 1 203 ? -7.062 15.716 4.020 1.00 93.50 203 THR A O 1
ATOM 1541 N N . THR A 1 204 ? -5.599 14.144 3.339 1.00 95.94 204 THR A N 1
ATOM 1542 C CA . THR A 1 204 ? -6.577 13.066 3.160 1.00 95.94 204 THR A CA 1
ATOM 1543 C C . THR A 1 204 ? -6.018 11.723 3.607 1.00 95.94 204 THR A C 1
ATOM 1545 O O . THR A 1 204 ? -4.805 11.584 3.686 1.00 95.94 204 THR A O 1
ATOM 1548 N N . ALA A 1 205 ? -6.874 10.752 3.937 1.00 96.75 205 ALA A N 1
ATOM 1549 C CA . ALA A 1 205 ? -6.430 9.420 4.355 1.00 96.75 205 ALA A CA 1
ATOM 1550 C C . ALA A 1 205 ? -6.045 8.557 3.140 1.00 96.75 205 ALA A C 1
ATOM 1552 O O . ALA A 1 205 ? -5.022 7.875 3.168 1.00 96.75 205 ALA A O 1
ATOM 1553 N N . VAL A 1 206 ? -6.835 8.645 2.063 1.00 98.12 206 VAL A N 1
ATOM 1554 C CA . VAL A 1 206 ? -6.572 7.982 0.781 1.00 98.12 206 VAL A CA 1
ATOM 1555 C C . VAL A 1 206 ? -6.530 9.016 -0.335 1.00 98.12 206 VAL A C 1
ATOM 1557 O O . VAL A 1 206 ? -7.514 9.717 -0.579 1.00 98.12 206 VAL A O 1
ATOM 1560 N N . CYS A 1 207 ? -5.409 9.089 -1.045 1.00 97.62 207 CYS A N 1
ATOM 1561 C CA . CYS A 1 207 ? -5.270 9.901 -2.246 1.00 97.62 207 CYS A CA 1
ATOM 1562 C C . CYS A 1 207 ? -5.159 9.011 -3.483 1.00 97.62 207 CYS A C 1
ATOM 1564 O O . CYS A 1 207 ? -4.291 8.144 -3.554 1.00 97.62 207 CYS A O 1
ATOM 1566 N N . ILE A 1 208 ? -6.011 9.259 -4.475 1.00 98.00 208 ILE A N 1
ATOM 1567 C CA . ILE A 1 208 ? -5.936 8.637 -5.795 1.00 98.00 208 ILE A CA 1
ATOM 1568 C C . ILE A 1 208 ? -5.595 9.720 -6.814 1.00 98.00 208 ILE A C 1
ATOM 1570 O O . ILE A 1 208 ? -6.257 10.759 -6.850 1.00 98.00 208 ILE A O 1
ATOM 1574 N N . THR A 1 209 ? -4.601 9.485 -7.672 1.00 96.44 209 THR A N 1
ATOM 1575 C CA . THR A 1 209 ? -4.322 10.355 -8.823 1.00 96.44 209 THR A CA 1
ATOM 1576 C C . THR A 1 209 ? -4.461 9.603 -10.134 1.00 96.44 209 THR A C 1
ATOM 1578 O O . THR A 1 209 ? -4.148 8.420 -10.243 1.00 96.44 209 THR A O 1
ATOM 1581 N N . LEU A 1 210 ? -4.907 10.336 -11.150 1.00 95.00 210 LEU A N 1
ATOM 1582 C CA . LEU A 1 210 ? -5.091 9.831 -12.510 1.00 95.00 210 LEU A CA 1
ATOM 1583 C C . LEU A 1 210 ? -4.059 10.395 -13.486 1.00 95.00 210 LEU A C 1
ATOM 1585 O O . LEU A 1 210 ? -4.001 9.972 -14.632 1.00 95.00 210 LEU A O 1
ATOM 1589 N N . ARG A 1 211 ? -3.266 11.377 -13.039 1.00 93.00 211 ARG A N 1
ATOM 1590 C CA . ARG A 1 211 ? -2.342 12.131 -13.880 1.00 93.00 211 ARG A CA 1
ATOM 1591 C C . ARG A 1 211 ? -0.991 12.295 -13.225 1.00 93.00 211 ARG A C 1
ATOM 1593 O O . ARG A 1 211 ? -0.917 12.627 -12.041 1.00 93.00 211 ARG A O 1
ATOM 1600 N N . ASN A 1 212 ? 0.054 12.135 -14.027 1.00 91.31 212 ASN A N 1
ATOM 1601 C CA . ASN A 1 212 ? 1.420 12.481 -13.666 1.00 91.31 212 ASN A CA 1
ATOM 1602 C C . ASN A 1 212 ? 2.245 12.726 -14.936 1.00 91.31 212 ASN A C 1
ATOM 1604 O O . ASN A 1 212 ? 2.474 11.816 -15.729 1.00 91.31 212 ASN A O 1
ATOM 1608 N N . GLY A 1 213 ? 2.677 13.968 -15.158 1.00 87.50 213 GLY A N 1
ATOM 1609 C CA . GLY A 1 213 ? 3.311 14.348 -16.419 1.00 87.50 213 GLY A CA 1
ATOM 1610 C C . GLY A 1 213 ? 2.374 14.110 -17.608 1.00 87.50 213 GLY A C 1
ATOM 1611 O O . GLY A 1 213 ? 1.270 14.648 -17.639 1.00 87.50 213 GLY A O 1
ATOM 1612 N N . SER A 1 214 ? 2.817 13.313 -18.583 1.00 84.94 214 SER A N 1
ATOM 1613 C CA . SER A 1 214 ? 2.021 12.934 -19.759 1.00 84.94 214 SER A CA 1
ATOM 1614 C C . SER A 1 214 ? 1.129 11.708 -19.546 1.00 84.94 214 SER A C 1
ATOM 1616 O O . SER A 1 214 ? 0.314 11.407 -20.419 1.00 84.94 214 SER A O 1
ATOM 1618 N N . ALA A 1 215 ? 1.271 10.998 -18.424 1.00 88.62 215 ALA A N 1
ATOM 1619 C CA . ALA A 1 215 ? 0.390 9.892 -18.083 1.00 88.62 215 ALA A CA 1
ATOM 1620 C C . ALA A 1 215 ? -0.969 10.431 -17.622 1.00 88.62 215 ALA A C 1
ATOM 1622 O O . ALA A 1 215 ? -1.030 11.277 -16.727 1.00 88.62 215 ALA A O 1
ATOM 1623 N N . ASP A 1 216 ? -2.042 9.927 -18.232 1.00 91.00 216 ASP A N 1
ATOM 1624 C CA . ASP A 1 216 ? -3.435 10.218 -17.886 1.00 91.00 216 ASP A CA 1
ATOM 1625 C C . ASP A 1 216 ? -4.242 8.923 -18.025 1.00 91.00 216 ASP A C 1
ATOM 1627 O O . ASP A 1 216 ? -4.331 8.358 -19.119 1.00 91.00 216 ASP A O 1
ATOM 1631 N N . VAL A 1 217 ? -4.772 8.413 -16.915 1.00 91.38 217 VAL A N 1
ATOM 1632 C CA . VAL A 1 217 ? -5.489 7.133 -16.870 1.00 91.38 217 VAL A CA 1
ATOM 1633 C C . VAL A 1 217 ? -6.933 7.348 -16.405 1.00 91.38 217 VAL A C 1
ATOM 1635 O O . VAL A 1 217 ? -7.177 8.115 -15.475 1.00 91.38 217 VAL A O 1
ATOM 1638 N N . PRO A 1 218 ? -7.933 6.698 -17.017 1.00 92.62 218 PRO A N 1
ATOM 1639 C CA . PRO A 1 218 ? -9.312 6.808 -16.550 1.00 92.62 218 PRO A CA 1
ATOM 1640 C C . PRO A 1 218 ? -9.503 6.269 -15.123 1.00 92.62 218 PRO A C 1
ATOM 1642 O O . PRO A 1 218 ? -8.911 5.262 -14.752 1.00 92.62 218 PRO A O 1
ATOM 1645 N N . LEU A 1 219 ? -10.409 6.857 -14.330 1.00 95.00 219 LEU A N 1
ATOM 1646 C CA . LEU A 1 219 ? -10.687 6.365 -12.967 1.00 95.00 219 LEU A CA 1
ATOM 1647 C C . LEU A 1 219 ? -11.092 4.884 -12.939 1.00 95.00 219 LEU A C 1
ATOM 1649 O O . LEU A 1 219 ? -10.744 4.169 -12.003 1.00 95.00 219 LEU A O 1
ATOM 1653 N N . ASN A 1 220 ? -11.782 4.418 -13.983 1.00 93.94 220 ASN A N 1
ATOM 1654 C CA . ASN A 1 220 ? -12.222 3.034 -14.108 1.00 93.94 220 ASN A CA 1
ATOM 1655 C C . ASN A 1 220 ? -11.107 2.036 -14.466 1.00 93.94 220 ASN A C 1
ATOM 1657 O O . ASN A 1 220 ? -11.400 0.854 -14.618 1.00 93.94 220 ASN A O 1
ATOM 1661 N N . THR A 1 221 ? -9.849 2.476 -14.602 1.00 91.00 221 THR A N 1
ATOM 1662 C CA . THR A 1 221 ? -8.687 1.570 -14.583 1.00 91.00 221 THR A CA 1
ATOM 1663 C C . THR A 1 221 ? -8.175 1.336 -13.165 1.00 91.00 221 THR A C 1
ATOM 1665 O O . THR A 1 221 ? -7.646 0.265 -12.894 1.00 91.00 221 THR A O 1
ATOM 1668 N N . VAL A 1 222 ? -8.367 2.311 -12.265 1.00 95.25 222 VAL A N 1
ATOM 1669 C CA . VAL A 1 222 ? -7.951 2.234 -10.856 1.00 95.25 222 VAL A CA 1
ATOM 1670 C C . VAL A 1 222 ? -9.007 1.538 -10.006 1.00 95.25 222 VAL A C 1
ATOM 1672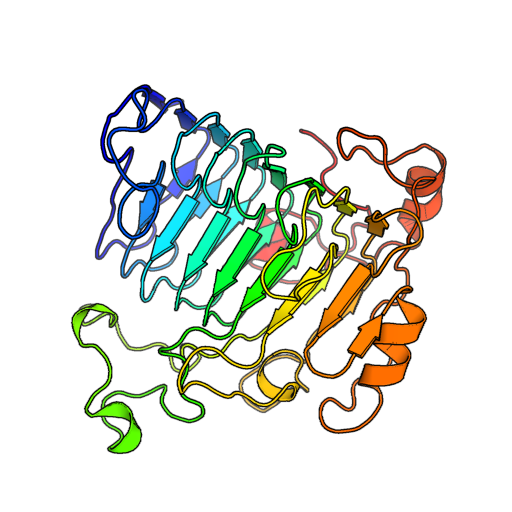 O O . VAL A 1 222 ? -8.681 0.622 -9.259 1.00 95.25 222 VAL A O 1
ATOM 1675 N N . ILE A 1 223 ? -10.267 1.963 -10.139 1.00 97.31 223 ILE A N 1
ATOM 1676 C CA . ILE A 1 223 ? -11.438 1.380 -9.476 1.00 97.31 223 ILE A CA 1
ATOM 1677 C C . ILE A 1 223 ? -12.330 0.806 -10.569 1.00 97.31 223 ILE A C 1
ATOM 1679 O O . ILE A 1 223 ? -12.990 1.551 -11.289 1.00 97.31 223 ILE A O 1
ATOM 1683 N N . HIS A 1 224 ? -12.339 -0.509 -10.723 1.00 95.12 224 HIS A N 1
ATOM 1684 C CA . HIS A 1 224 ? -12.795 -1.154 -11.947 1.00 95.12 224 HIS A CA 1
ATOM 1685 C C . HIS A 1 224 ? -13.844 -2.232 -11.696 1.00 95.12 224 HIS A C 1
ATOM 1687 O O . HIS A 1 224 ? -13.889 -2.895 -10.657 1.00 95.12 224 HIS A O 1
ATOM 1693 N N . GLN A 1 225 ? -14.700 -2.419 -12.697 1.00 96.38 225 GLN A N 1
ATOM 1694 C CA . GLN A 1 225 ? -15.551 -3.596 -12.776 1.00 96.38 225 GLN A CA 1
ATOM 1695 C C . GLN A 1 225 ? -14.712 -4.847 -13.046 1.00 96.38 225 GLN A C 1
ATOM 1697 O O . GLN A 1 225 ? -13.577 -4.759 -13.522 1.00 96.38 225 GLN A O 1
ATOM 1702 N N . ALA A 1 226 ? -15.291 -6.010 -12.750 1.00 93.88 226 ALA A N 1
ATOM 1703 C CA . ALA A 1 226 ? -14.704 -7.260 -13.205 1.00 93.88 226 ALA A CA 1
ATOM 1704 C C . ALA A 1 226 ? -14.687 -7.293 -14.735 1.00 93.88 226 ALA A C 1
ATOM 1706 O O . ALA A 1 226 ? -15.626 -6.832 -15.391 1.00 93.88 226 ALA A O 1
ATOM 1707 N N . ASP A 1 227 ? -13.650 -7.899 -15.290 1.00 85.31 227 ASP A N 1
ATOM 1708 C CA . ASP A 1 227 ? -13.604 -8.292 -16.690 1.00 85.31 227 ASP A CA 1
ATOM 1709 C C . ASP A 1 227 ? -13.009 -9.694 -16.827 1.00 85.31 227 ASP A C 1
ATOM 1711 O O . ASP A 1 227 ? -12.760 -10.374 -15.835 1.00 85.31 227 ASP A O 1
ATOM 1715 N N . GLY A 1 228 ? -12.804 -10.156 -18.062 1.00 78.25 228 GLY A N 1
ATOM 1716 C CA . GLY A 1 228 ? -12.302 -11.507 -18.327 1.00 78.25 228 GLY A CA 1
ATOM 1717 C C . GLY A 1 228 ? -10.928 -11.827 -17.718 1.00 78.25 228 GLY A C 1
ATOM 1718 O O . GLY A 1 228 ? -10.532 -12.987 -17.743 1.00 78.25 228 GLY A O 1
ATOM 1719 N N . THR A 1 229 ? -10.205 -10.835 -17.191 1.00 76.25 229 THR A N 1
ATOM 1720 C CA . THR A 1 229 ? -8.845 -10.981 -16.648 1.00 76.25 229 THR A CA 1
ATOM 1721 C C . THR A 1 229 ? -8.660 -10.411 -15.243 1.00 76.25 229 THR A C 1
ATOM 1723 O O . THR A 1 229 ? -7.684 -10.753 -14.581 1.00 76.25 229 THR A O 1
ATOM 1726 N N . ARG A 1 230 ? -9.562 -9.539 -14.780 1.00 84.81 230 ARG A N 1
ATOM 1727 C CA . ARG A 1 230 ? -9.405 -8.765 -13.543 1.00 84.81 230 ARG A CA 1
ATOM 1728 C C . ARG A 1 230 ? -10.651 -8.905 -12.665 1.00 84.81 230 ARG A C 1
ATOM 1730 O O . ARG A 1 230 ? -11.766 -8.846 -13.194 1.00 84.81 230 ARG A O 1
ATOM 1737 N N . PRO A 1 231 ? -10.502 -9.060 -11.335 1.00 91.75 231 PRO A N 1
ATOM 1738 C CA . PRO A 1 231 ? -11.648 -9.067 -10.430 1.00 91.75 231 PRO A CA 1
ATOM 1739 C C . PRO A 1 231 ? -12.341 -7.698 -10.421 1.00 91.75 231 PRO A C 1
ATOM 1741 O O . PRO A 1 231 ? -11.844 -6.732 -10.978 1.00 91.75 231 PRO A O 1
ATOM 1744 N N . LYS A 1 232 ? -13.511 -7.579 -9.797 1.00 96.69 232 LYS A N 1
ATOM 1745 C CA . LYS A 1 232 ? -14.098 -6.260 -9.514 1.00 96.69 232 LYS A CA 1
ATOM 1746 C C . LYS A 1 232 ? -13.394 -5.661 -8.299 1.00 96.69 232 LYS A C 1
ATOM 1748 O O . LYS A 1 232 ? -13.204 -6.389 -7.327 1.00 96.69 232 LYS A O 1
ATOM 1753 N N . THR A 1 233 ? -13.119 -4.357 -8.301 1.00 98.38 233 THR A N 1
ATOM 1754 C CA . THR A 1 233 ? -12.623 -3.653 -7.112 1.00 98.38 233 THR A CA 1
ATOM 1755 C C . THR A 1 233 ? -13.572 -3.836 -5.925 1.00 98.38 233 THR A C 1
ATOM 1757 O O . THR A 1 233 ? -14.780 -3.590 -6.027 1.00 98.38 233 THR A O 1
ATOM 1760 N N . ILE A 1 234 ? -13.016 -4.221 -4.777 1.00 98.19 234 ILE A N 1
ATOM 1761 C CA . ILE A 1 234 ? -13.724 -4.297 -3.496 1.00 98.19 234 ILE A CA 1
ATOM 1762 C C . ILE A 1 234 ? -13.102 -3.291 -2.534 1.00 98.19 234 ILE A C 1
ATOM 1764 O O . ILE A 1 234 ? -11.933 -3.403 -2.179 1.00 98.19 234 ILE A O 1
ATOM 1768 N N . ILE A 1 235 ? -13.901 -2.337 -2.067 1.00 98.69 235 ILE A N 1
ATOM 1769 C CA . ILE A 1 235 ? -13.523 -1.430 -0.981 1.00 98.69 235 ILE A CA 1
ATOM 1770 C C . ILE A 1 235 ? -14.619 -1.524 0.067 1.00 98.69 235 ILE A C 1
ATOM 1772 O O . ILE A 1 235 ? -15.771 -1.258 -0.263 1.00 98.69 235 ILE A O 1
ATOM 1776 N N . SER A 1 236 ? -14.306 -1.976 1.279 1.00 98.44 236 SER A N 1
ATOM 1777 C CA . SER A 1 236 ? -15.333 -2.299 2.278 1.00 98.44 236 SER A CA 1
ATOM 1778 C C . SER A 1 236 ? -14.735 -2.429 3.676 1.00 98.44 236 SER A C 1
ATOM 1780 O O . SER A 1 236 ? -13.642 -2.958 3.846 1.00 98.44 236 SER A O 1
ATOM 1782 N N . GLY A 1 237 ? -15.459 -2.009 4.706 1.00 98.12 237 GLY A N 1
ATOM 1783 C CA . GLY A 1 237 ? -15.032 -2.171 6.091 1.00 98.12 237 GLY A CA 1
ATOM 1784 C C . GLY A 1 237 ? -13.787 -1.371 6.469 1.00 98.12 237 GLY A C 1
ATOM 1785 O O . GLY A 1 237 ? -13.102 -1.756 7.398 1.00 98.12 237 GLY A O 1
ATOM 1786 N N . ASN A 1 238 ? -13.423 -0.300 5.772 1.00 98.69 238 ASN A N 1
ATOM 1787 C CA . ASN A 1 238 ? -12.264 0.501 6.176 1.00 98.69 238 ASN A CA 1
ATOM 1788 C C . ASN A 1 238 ? -12.652 1.527 7.246 1.00 98.69 238 ASN A C 1
ATOM 1790 O O . ASN A 1 238 ? -13.798 1.962 7.333 1.00 98.69 238 ASN A O 1
ATOM 1794 N N . VAL A 1 239 ? -11.686 1.945 8.055 1.00 98.50 239 VAL A N 1
ATOM 1795 C CA . VAL A 1 239 ? -11.870 2.958 9.094 1.00 98.50 239 VAL A CA 1
ATOM 1796 C C . VAL A 1 239 ? -10.961 4.136 8.804 1.00 98.50 239 VAL A C 1
ATOM 1798 O O . VAL A 1 239 ? -9.744 3.981 8.723 1.00 98.50 239 VAL A O 1
ATOM 1801 N N . TYR A 1 240 ? -11.547 5.322 8.686 1.00 98.19 240 TYR A N 1
ATOM 1802 C CA . TYR A 1 240 ? -10.826 6.534 8.316 1.00 98.19 240 TYR A CA 1
ATOM 1803 C C . TYR A 1 240 ? -10.796 7.554 9.444 1.00 98.19 240 TYR A C 1
ATOM 1805 O O . TYR A 1 240 ? -11.834 7.922 9.992 1.00 98.19 240 TYR A O 1
ATOM 1813 N N . VAL A 1 241 ? -9.625 8.114 9.742 1.00 96.06 241 VAL A N 1
ATOM 1814 C CA . VAL A 1 241 ? -9.537 9.237 10.687 1.00 96.06 241 VAL A CA 1
ATOM 1815 C C . VAL A 1 241 ? -8.736 10.379 10.094 1.00 96.06 241 VAL A C 1
ATOM 1817 O O . VAL A 1 241 ? -7.521 10.312 9.967 1.00 96.06 241 VAL A O 1
ATOM 1820 N N . ASN A 1 242 ? -9.429 11.467 9.781 1.00 90.69 242 ASN A N 1
ATOM 1821 C CA . ASN A 1 242 ? -8.836 12.736 9.361 1.00 90.69 242 ASN A CA 1
ATOM 1822 C C . ASN A 1 242 ? -9.575 13.927 10.011 1.00 90.69 242 ASN A C 1
ATOM 1824 O O . ASN A 1 242 ? -9.776 14.981 9.407 1.00 90.69 242 ASN A O 1
ATOM 1828 N N . GLY A 1 243 ? -10.090 13.722 11.231 1.00 79.31 243 GLY A N 1
ATOM 1829 C CA . GLY A 1 243 ? -11.000 14.668 11.882 1.00 79.31 243 GLY A CA 1
ATOM 1830 C C . GLY A 1 243 ? -12.271 14.895 11.052 1.00 79.31 243 GLY A C 1
ATOM 1831 O O . GLY A 1 243 ? -12.898 13.932 10.622 1.00 79.31 243 GLY A O 1
ATOM 1832 N N . ASN A 1 244 ? -12.610 16.164 10.796 1.00 69.06 244 ASN A N 1
ATOM 1833 C CA . ASN A 1 244 ? -13.758 16.581 9.970 1.00 69.06 244 ASN A CA 1
ATOM 1834 C C . ASN A 1 244 ? -13.374 16.864 8.497 1.00 69.06 244 ASN A C 1
ATOM 1836 O O . ASN A 1 244 ? -14.096 17.568 7.791 1.00 69.06 244 ASN A O 1
ATOM 1840 N N . GLY A 1 245 ? -12.197 16.403 8.059 1.00 86.38 245 GLY A N 1
ATOM 1841 C CA . GLY A 1 245 ? -11.635 16.682 6.737 1.00 86.38 245 GLY A CA 1
ATOM 1842 C C . GLY A 1 245 ? -12.070 15.712 5.633 1.00 86.38 245 GLY A C 1
ATOM 1843 O O . GLY A 1 245 ? -13.013 14.939 5.761 1.00 86.38 245 GLY A O 1
ATOM 1844 N N . THR A 1 246 ? -11.344 15.746 4.514 1.00 93.44 246 THR A N 1
ATOM 1845 C CA . THR A 1 246 ? -11.540 14.824 3.380 1.00 93.44 246 THR A CA 1
ATOM 1846 C C . THR A 1 246 ? -10.915 13.469 3.697 1.00 93.44 246 THR A C 1
ATOM 1848 O O . THR A 1 246 ? -9.710 13.407 3.908 1.00 93.44 246 THR A O 1
ATOM 1851 N N . ILE A 1 247 ? -11.661 12.365 3.699 1.00 96.19 247 ILE A N 1
ATOM 1852 C CA . ILE A 1 247 ? -11.073 11.040 3.976 1.00 96.19 247 ILE A CA 1
ATOM 1853 C C . ILE A 1 247 ? -10.572 10.339 2.712 1.00 96.19 247 ILE A C 1
ATOM 1855 O O . ILE A 1 247 ? -9.551 9.662 2.768 1.00 96.19 247 ILE A O 1
ATOM 1859 N N . ILE A 1 248 ? -11.233 10.564 1.575 1.00 97.62 248 ILE A N 1
ATOM 1860 C CA . ILE A 1 248 ? -10.825 10.031 0.276 1.00 97.62 248 ILE A CA 1
ATOM 1861 C C . ILE A 1 248 ? -10.820 11.186 -0.718 1.00 97.62 248 ILE A C 1
ATOM 1863 O O . ILE A 1 248 ? -11.810 11.909 -0.850 1.00 97.62 248 ILE A O 1
ATOM 1867 N N . SER A 1 249 ? -9.715 11.364 -1.431 1.00 97.50 249 SER A N 1
ATOM 1868 C CA . SER A 1 249 ? -9.598 12.349 -2.500 1.00 97.50 249 SER A CA 1
ATOM 1869 C C . SER A 1 249 ? -9.235 11.663 -3.808 1.00 97.50 249 SER A C 1
ATOM 1871 O O . SER A 1 249 ? -8.334 10.832 -3.871 1.00 97.50 249 SER A O 1
ATOM 1873 N N . THR A 1 250 ? -9.929 12.056 -4.869 1.00 96.19 250 THR A N 1
ATOM 1874 C CA . THR A 1 250 ? -9.667 11.643 -6.252 1.00 96.19 250 THR A CA 1
ATOM 1875 C C . THR A 1 250 ? -9.656 12.892 -7.138 1.00 96.19 250 THR A C 1
ATOM 1877 O O . THR A 1 250 ? -10.099 13.955 -6.690 1.00 96.19 250 THR A O 1
ATOM 1880 N N . PRO A 1 251 ? -9.251 12.815 -8.417 1.00 92.19 251 PRO A N 1
ATOM 1881 C CA . PRO A 1 251 ? -9.366 13.968 -9.311 1.00 92.19 251 PRO A CA 1
ATOM 1882 C C . PRO A 1 251 ? -10.819 14.372 -9.595 1.00 92.19 251 PRO A C 1
ATOM 1884 O O . PRO A 1 251 ? -11.066 15.507 -9.987 1.00 92.19 251 PRO A O 1
ATOM 1887 N N . ASN A 1 252 ? -11.777 13.470 -9.353 1.00 91.69 252 ASN A N 1
ATOM 1888 C CA . ASN A 1 252 ? -13.204 13.706 -9.575 1.00 91.69 252 ASN A CA 1
ATOM 1889 C C . ASN A 1 252 ? -13.919 14.286 -8.347 1.00 91.69 252 ASN A C 1
ATOM 1891 O O . ASN A 1 252 ? -15.095 14.634 -8.434 1.00 91.69 252 ASN A O 1
ATOM 1895 N N . GLY A 1 253 ? -13.247 14.386 -7.199 1.00 95.44 253 GLY A N 1
ATOM 1896 C CA . GLY A 1 253 ? -13.881 14.904 -5.997 1.00 95.44 253 GLY A CA 1
ATOM 1897 C C . GLY A 1 253 ? -13.116 14.639 -4.711 1.00 95.44 253 GLY A C 1
ATOM 1898 O O . GLY A 1 253 ? -12.240 13.776 -4.631 1.00 95.44 253 GLY A O 1
ATOM 1899 N N . LYS A 1 254 ? -13.503 15.401 -3.690 1.00 96.44 254 LYS A N 1
ATOM 1900 C CA . LYS A 1 254 ? -13.047 15.277 -2.307 1.00 96.44 254 LYS A CA 1
ATOM 1901 C C . LYS A 1 254 ? -14.2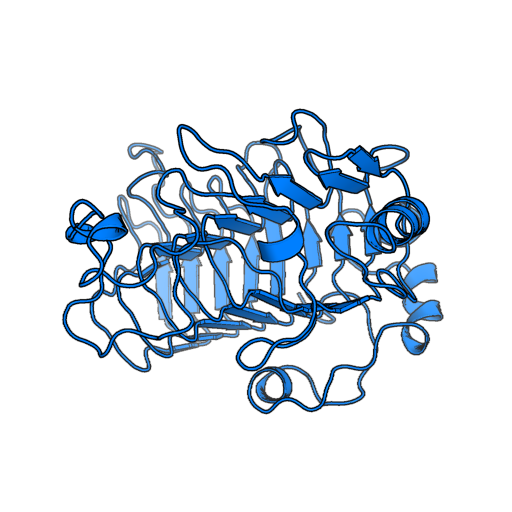18 14.776 -1.474 1.00 96.44 254 LYS A C 1
ATOM 1903 O O . LYS A 1 254 ? -15.253 15.438 -1.417 1.00 96.44 254 LYS A O 1
ATOM 1908 N N . TYR A 1 255 ? -14.062 13.618 -0.847 1.00 97.19 255 TYR A N 1
ATOM 1909 C CA . TYR A 1 255 ? -15.137 12.927 -0.148 1.00 97.19 255 TYR A CA 1
ATOM 1910 C C . TYR A 1 255 ? -14.870 12.932 1.364 1.00 97.19 255 TYR A C 1
ATOM 1912 O O . TYR A 1 255 ? -13.917 12.297 1.826 1.00 97.19 255 TYR A O 1
ATOM 1920 N N . PRO A 1 256 ? -15.676 13.662 2.156 1.00 96.25 256 PRO A N 1
ATOM 1921 C CA . PRO A 1 256 ? -15.507 13.734 3.607 1.00 96.25 256 PRO A CA 1
ATOM 1922 C C . PRO A 1 256 ? -16.065 12.510 4.344 1.00 96.25 256 PRO A C 1
ATOM 1924 O O . PRO A 1 256 ? -15.763 12.319 5.516 1.00 96.25 256 PRO A O 1
ATOM 1927 N N . THR A 1 257 ? -16.867 11.673 3.678 1.00 96.75 257 THR A N 1
ATOM 1928 C CA . THR A 1 257 ? -17.456 10.465 4.268 1.00 96.75 257 THR A CA 1
ATOM 1929 C C . THR A 1 257 ? -17.362 9.277 3.307 1.00 96.75 257 THR A C 1
ATOM 1931 O O . THR A 1 257 ? -17.327 9.490 2.088 1.00 96.75 257 THR A O 1
ATOM 1934 N N . PRO A 1 258 ? -17.377 8.027 3.817 1.00 96.81 258 PRO A N 1
ATOM 1935 C CA . PRO A 1 258 ? -17.316 6.846 2.960 1.00 96.81 258 PRO A CA 1
ATOM 1936 C C . PRO A 1 258 ? -18.551 6.759 2.054 1.00 96.81 258 PRO A C 1
ATOM 1938 O O . PRO A 1 258 ? -18.434 6.488 0.864 1.00 96.81 258 PRO A O 1
ATOM 1941 N N . GLY A 1 259 ? -19.729 7.120 2.579 1.00 97.38 259 GLY A N 1
ATOM 1942 C CA . GLY A 1 259 ? -20.974 7.165 1.809 1.00 97.38 259 GLY A CA 1
ATOM 1943 C C . GLY A 1 259 ? -20.955 8.170 0.651 1.00 97.38 259 GLY A C 1
ATOM 1944 O O . GLY A 1 259 ? -21.504 7.881 -0.409 1.00 97.38 259 GLY A O 1
ATOM 1945 N N . ALA A 1 260 ? -20.295 9.326 0.804 1.00 97.38 260 ALA A N 1
ATOM 1946 C CA . ALA A 1 260 ? -20.159 10.297 -0.285 1.00 97.38 260 ALA A CA 1
ATOM 1947 C C . ALA A 1 260 ? -19.276 9.760 -1.422 1.00 97.38 260 ALA A C 1
ATOM 1949 O O . ALA A 1 260 ? -19.615 9.922 -2.595 1.00 97.38 260 ALA A O 1
ATOM 1950 N N . PHE A 1 261 ? -18.169 9.096 -1.078 1.00 97.81 261 PHE A N 1
ATOM 1951 C CA . PHE A 1 261 ? -17.316 8.425 -2.057 1.00 97.81 261 PHE A CA 1
ATOM 1952 C C . PHE A 1 261 ? -18.065 7.283 -2.751 1.00 97.81 261 PHE A C 1
ATOM 1954 O O . PHE A 1 261 ? -18.144 7.258 -3.978 1.00 97.81 261 PHE A O 1
ATOM 1961 N N . ALA A 1 262 ? -18.693 6.393 -1.979 1.00 98.00 262 ALA A N 1
ATOM 1962 C CA . ALA A 1 262 ? -19.474 5.277 -2.501 1.00 98.00 262 ALA A CA 1
ATOM 1963 C C . ALA A 1 262 ? -20.588 5.739 -3.451 1.00 98.00 262 ALA A C 1
ATOM 1965 O O . ALA A 1 262 ? -20.736 5.193 -4.542 1.00 98.00 262 ALA A O 1
ATOM 1966 N N . GLY A 1 263 ? -21.324 6.792 -3.079 1.00 98.00 263 GLY A N 1
ATOM 1967 C CA . GLY A 1 263 ? -22.361 7.388 -3.921 1.00 98.00 263 GLY A CA 1
ATOM 1968 C C . GLY A 1 263 ? -21.825 7.899 -5.260 1.00 98.00 263 GLY A C 1
ATOM 1969 O O . GLY A 1 263 ? -22.472 7.712 -6.289 1.00 98.00 263 GLY A O 1
ATOM 1970 N N . ALA A 1 264 ? -20.623 8.482 -5.276 1.00 97.56 264 ALA A N 1
ATOM 1971 C CA . ALA A 1 264 ? -19.987 8.942 -6.508 1.00 97.56 264 ALA A CA 1
ATOM 1972 C C . ALA A 1 264 ? -19.534 7.785 -7.418 1.00 97.56 264 ALA A C 1
ATOM 1974 O O . ALA A 1 264 ? -19.593 7.914 -8.639 1.00 97.56 264 ALA A O 1
ATOM 1975 N N . MET A 1 265 ? -19.111 6.653 -6.848 1.00 98.00 265 MET A N 1
ATOM 1976 C CA . MET A 1 265 ? -18.614 5.501 -7.615 1.00 98.00 265 MET A CA 1
ATOM 1977 C C . MET A 1 265 ? -19.722 4.668 -8.283 1.00 98.00 265 MET A C 1
ATOM 1979 O O . MET A 1 265 ? -19.431 3.895 -9.197 1.00 98.00 265 MET A O 1
ATOM 1983 N N . ILE A 1 266 ? -20.990 4.853 -7.889 1.00 97.75 266 ILE A N 1
ATOM 1984 C CA . ILE A 1 266 ? -22.153 4.231 -8.553 1.00 97.75 266 ILE A CA 1
ATOM 1985 C C . ILE A 1 266 ? -22.316 4.744 -9.990 1.00 97.75 266 ILE A C 1
ATOM 1987 O O . ILE A 1 266 ? -22.819 4.021 -10.848 1.00 97.75 266 ILE A O 1
ATOM 1991 N N . GLY A 1 267 ? -21.911 5.985 -10.261 1.00 95.69 267 GLY A N 1
ATOM 1992 C CA . GLY A 1 267 ? -21.997 6.588 -11.586 1.00 95.69 267 GLY A CA 1
ATOM 1993 C C . GLY A 1 267 ? -20.837 6.212 -12.511 1.00 95.69 267 GLY A C 1
ATOM 1994 O O . GLY A 1 267 ? -19.828 5.627 -12.107 1.00 95.69 267 GLY A O 1
ATOM 1995 N N . ALA A 1 268 ? -20.961 6.612 -13.777 1.00 93.56 268 ALA A N 1
ATOM 1996 C CA . ALA A 1 268 ? -19.868 6.526 -14.737 1.00 93.56 268 ALA A CA 1
ATOM 1997 C C . ALA A 1 268 ? -18.648 7.367 -14.282 1.00 93.56 268 ALA A C 1
ATOM 1999 O O . ALA A 1 268 ? -18.827 8.426 -13.678 1.00 93.56 268 ALA A O 1
ATOM 2000 N N . PRO A 1 269 ? -17.407 6.942 -14.594 1.00 94.12 269 PRO A N 1
ATOM 2001 C CA . PRO A 1 269 ? -17.060 5.770 -15.403 1.00 94.12 269 PRO A CA 1
ATOM 2002 C C . PRO A 1 269 ? -16.947 4.455 -14.608 1.00 94.12 269 PRO A C 1
ATOM 2004 O O . PRO A 1 269 ? -16.764 3.405 -15.218 1.00 94.12 269 PRO A O 1
ATOM 2007 N N . VAL A 1 270 ? -17.040 4.492 -13.276 1.00 96.50 270 VAL A N 1
ATOM 2008 C CA . VAL A 1 270 ? -16.749 3.342 -12.398 1.00 96.50 270 VAL A CA 1
ATOM 2009 C C . VAL A 1 270 ? -17.912 2.349 -12.359 1.00 96.50 270 VAL A C 1
ATOM 2011 O O . VAL A 1 270 ? -17.720 1.161 -12.607 1.00 96.50 270 VAL A O 1
ATOM 2014 N N . ASN A 1 271 ? -19.134 2.837 -12.138 1.00 97.12 271 ASN A N 1
ATOM 2015 C CA . ASN A 1 271 ? -20.368 2.051 -12.113 1.00 97.12 271 ASN A CA 1
ATOM 2016 C C . ASN A 1 271 ? -20.407 0.934 -11.051 1.00 97.12 271 ASN A C 1
ATOM 2018 O O . ASN A 1 271 ? -21.024 -0.102 -11.288 1.00 97.12 271 ASN A O 1
ATOM 2022 N N . ILE A 1 272 ? -19.758 1.102 -9.893 1.00 97.75 272 ILE A N 1
ATOM 2023 C CA . ILE A 1 272 ? -19.730 0.098 -8.815 1.00 97.75 272 ILE A CA 1
ATOM 2024 C C . ILE A 1 272 ? -20.567 0.581 -7.629 1.00 97.75 272 ILE A C 1
ATOM 2026 O O . ILE A 1 272 ? -20.257 1.587 -6.997 1.00 97.75 272 ILE A O 1
ATOM 2030 N N . GLY A 1 273 ? -21.610 -0.179 -7.294 1.00 96.75 273 GLY A N 1
ATOM 2031 C CA . GLY A 1 273 ? -22.368 -0.005 -6.055 1.00 96.75 273 GLY A CA 1
ATOM 2032 C C . GLY A 1 273 ? -21.816 -0.831 -4.894 1.00 96.75 273 GLY A C 1
ATOM 2033 O O . GLY A 1 273 ? -21.160 -1.853 -5.099 1.00 96.75 273 GLY A O 1
ATOM 2034 N N . GLY A 1 274 ? -22.125 -0.397 -3.670 1.00 94.56 274 GLY A N 1
ATOM 2035 C CA . GLY A 1 274 ? -21.783 -1.119 -2.439 1.00 94.56 274 GLY A CA 1
ATOM 2036 C C . GLY A 1 274 ? -20.340 -0.950 -1.958 1.00 94.56 274 GLY A C 1
ATOM 2037 O O . GLY A 1 274 ? -19.945 -1.645 -1.026 1.00 94.56 274 GLY A O 1
ATOM 2038 N N . LEU A 1 275 ? -19.559 -0.045 -2.563 1.00 97.69 275 LEU A N 1
ATOM 2039 C CA . LEU A 1 275 ? -18.268 0.352 -1.998 1.00 97.69 275 LEU A CA 1
ATOM 2040 C C . LEU A 1 275 ? -18.464 0.990 -0.616 1.00 97.69 275 LEU A C 1
ATOM 2042 O O . LEU A 1 275 ? -19.495 1.602 -0.345 1.00 97.69 275 LEU A O 1
ATOM 2046 N N . GLU A 1 276 ? -17.456 0.843 0.236 1.00 97.62 276 GLU A N 1
ATOM 2047 C CA . GLU A 1 276 ? -17.416 1.314 1.622 1.00 97.62 276 GLU A CA 1
ATOM 2048 C C . GLU A 1 276 ? -18.532 0.764 2.527 1.00 97.62 276 GLU A C 1
ATOM 2050 O O . GLU A 1 276 ? -18.866 1.357 3.556 1.00 97.62 276 GLU A O 1
ATOM 2055 N N . ALA A 1 277 ? -19.122 -0.382 2.178 1.00 95.62 277 ALA A N 1
ATOM 2056 C CA . ALA A 1 277 ? -20.049 -1.067 3.072 1.00 95.62 277 ALA A CA 1
ATOM 2057 C C . ALA A 1 277 ? -19.348 -1.422 4.399 1.00 95.62 277 ALA A C 1
ATOM 2059 O O . ALA A 1 277 ? -18.229 -1.925 4.401 1.00 95.62 277 ALA A O 1
ATOM 2060 N N . GLY A 1 278 ? -19.984 -1.138 5.539 1.00 94.06 278 GLY A N 1
ATOM 2061 C CA . GLY A 1 278 ? -19.400 -1.402 6.865 1.00 94.06 278 GLY A CA 1
ATOM 2062 C C . GLY A 1 278 ? -18.162 -0.560 7.210 1.00 94.06 278 GLY A C 1
ATOM 2063 O O . GLY A 1 278 ? -17.453 -0.890 8.164 1.00 94.06 278 GLY A O 1
ATOM 2064 N N . SER A 1 279 ? -17.873 0.489 6.429 1.00 97.75 279 SER A N 1
ATOM 2065 C CA . SER A 1 279 ? -16.780 1.424 6.695 1.00 97.75 279 SER A CA 1
ATOM 2066 C C . SER A 1 279 ? -17.184 2.510 7.690 1.00 97.75 279 SER A C 1
ATOM 2068 O O . SER A 1 279 ? -18.316 2.999 7.693 1.00 97.75 279 SER A O 1
ATOM 2070 N N . TRP A 1 280 ? -16.215 2.954 8.485 1.00 97.25 280 TRP A N 1
ATOM 2071 C CA . TRP A 1 280 ? -16.396 3.942 9.547 1.00 97.25 280 TRP A CA 1
ATOM 2072 C C . TRP A 1 280 ? -15.460 5.129 9.370 1.00 97.25 280 TRP A C 1
ATOM 2074 O O . TRP A 1 280 ? -14.424 5.043 8.712 1.00 97.25 280 TRP A O 1
ATOM 2084 N N . TYR A 1 281 ? -15.812 6.267 9.962 1.00 96.50 281 TYR A N 1
ATOM 2085 C CA . TYR A 1 281 ? -14.946 7.437 9.946 1.00 96.50 281 TYR A CA 1
ATOM 2086 C C . TYR A 1 281 ? -15.112 8.294 11.199 1.00 96.50 281 TYR A C 1
ATOM 2088 O O . TYR A 1 281 ? -16.210 8.417 11.737 1.00 96.50 281 TYR A O 1
ATOM 2096 N N . GLY A 1 282 ? -14.021 8.910 11.646 1.00 95.25 282 GLY A N 1
ATOM 2097 C CA . GLY A 1 282 ? -14.006 9.823 12.788 1.00 95.25 282 GLY A CA 1
ATOM 2098 C C . GLY A 1 282 ? -13.098 9.362 13.926 1.00 95.25 282 GLY A C 1
ATOM 2099 O O . GLY A 1 282 ? -12.795 8.182 14.084 1.00 95.25 282 GLY A O 1
ATOM 2100 N N . SER A 1 283 ? -12.657 10.319 14.742 1.00 92.94 283 SER A N 1
ATOM 2101 C CA . SER A 1 283 ? -11.656 10.099 15.797 1.00 92.94 283 SER A CA 1
ATOM 2102 C C . SER A 1 283 ? -12.137 9.246 16.971 1.00 92.94 283 SER A C 1
ATOM 2104 O O . SER A 1 283 ? -11.337 8.911 17.830 1.00 92.94 283 SER A O 1
ATOM 2106 N N . THR A 1 284 ? -13.421 8.896 17.032 1.00 95.50 284 THR A N 1
ATOM 2107 C CA . THR A 1 284 ? -13.977 8.026 18.079 1.00 95.50 284 THR A CA 1
ATOM 2108 C C . THR A 1 284 ? -13.593 6.556 17.893 1.00 95.50 284 THR A C 1
ATOM 2110 O O . THR A 1 284 ? -13.707 5.780 18.837 1.00 95.50 284 THR A O 1
ATOM 2113 N N . TYR A 1 285 ? -13.151 6.153 16.699 1.00 96.50 285 TYR A N 1
ATOM 2114 C CA . TYR A 1 285 ? -12.922 4.743 16.359 1.00 96.50 285 TYR A CA 1
ATOM 2115 C C . TYR A 1 285 ? -11.472 4.284 16.510 1.00 96.50 285 TYR A C 1
ATOM 2117 O O . TYR A 1 285 ? -11.215 3.092 16.659 1.00 96.50 285 TYR A O 1
ATOM 2125 N N . VAL A 1 286 ? -10.517 5.206 16.469 1.00 96.81 286 VAL A N 1
ATOM 2126 C CA . 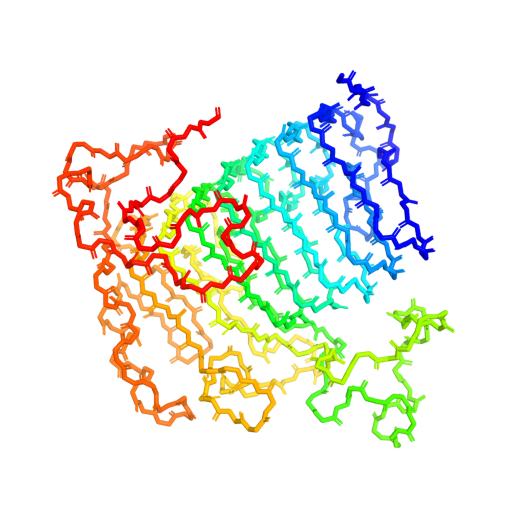VAL A 1 286 ? -9.090 4.874 16.454 1.00 96.81 286 VAL A CA 1
ATOM 2127 C C . VAL A 1 286 ? -8.388 5.722 17.507 1.00 96.81 286 VAL A C 1
ATOM 2129 O O . VAL A 1 286 ? -8.735 6.887 17.689 1.00 96.81 286 VAL A O 1
ATOM 2132 N N . GLU A 1 287 ? -7.444 5.121 18.219 1.00 95.44 287 GLU A N 1
ATOM 2133 C CA . GLU A 1 287 ? -6.518 5.798 19.125 1.00 95.44 287 GLU A CA 1
ATOM 2134 C C . GLU A 1 287 ? -5.376 6.449 18.332 1.00 95.44 287 GLU A C 1
ATOM 2136 O O . GLU A 1 287 ? -5.099 6.076 17.196 1.00 95.44 287 GLU A O 1
ATOM 2141 N N . THR A 1 288 ? -4.645 7.398 18.918 1.00 91.69 288 THR A N 1
ATOM 2142 C CA . THR A 1 288 ? -3.569 8.124 18.205 1.00 91.69 288 THR A CA 1
ATOM 2143 C C . THR A 1 288 ? -2.424 7.236 17.714 1.00 91.69 288 THR A C 1
ATOM 2145 O O . THR A 1 288 ? -1.732 7.600 16.762 1.00 91.69 288 THR A O 1
ATOM 2148 N N . ASP A 1 289 ? -2.239 6.074 18.336 1.00 91.06 289 ASP A N 1
ATOM 2149 C CA . ASP A 1 289 ? -1.280 5.047 17.938 1.00 91.06 289 ASP A CA 1
ATOM 2150 C C . ASP A 1 289 ? -1.850 4.076 16.882 1.00 91.06 289 ASP A C 1
ATOM 2152 O O . ASP A 1 289 ? -1.221 3.077 16.551 1.00 91.06 289 ASP A O 1
ATOM 2156 N N . GLY A 1 290 ? -3.057 4.316 16.372 1.00 94.06 290 GLY A N 1
ATOM 2157 C CA . GLY A 1 290 ? -3.721 3.463 15.391 1.00 94.06 290 GLY A CA 1
ATOM 2158 C C . GLY A 1 290 ? -4.460 2.252 15.959 1.00 94.06 290 GLY A C 1
ATOM 2159 O O . GLY A 1 290 ? -5.036 1.496 15.178 1.00 94.06 290 GLY A O 1
ATOM 2160 N N . SER A 1 291 ? -4.454 2.035 17.278 1.00 94.56 291 SER A N 1
ATOM 2161 C CA . SER A 1 291 ? -5.229 0.946 17.887 1.00 94.56 291 SER A CA 1
ATOM 2162 C C . SER A 1 291 ? -6.737 1.189 17.737 1.00 94.56 291 SER A C 1
ATOM 2164 O O . SER A 1 291 ? -7.175 2.339 17.815 1.00 94.56 291 SER A O 1
ATOM 2166 N N . PRO A 1 292 ? -7.560 0.139 17.578 1.00 96.00 292 PRO A N 1
ATOM 2167 C CA . PRO A 1 292 ? -9.009 0.264 17.698 1.00 96.00 292 PRO A CA 1
ATOM 2168 C C . PRO A 1 292 ? -9.418 0.769 19.087 1.00 96.00 292 PRO A C 1
ATOM 2170 O O . PRO A 1 292 ? -8.936 0.263 20.100 1.00 96.00 292 PRO A O 1
ATOM 2173 N N . THR A 1 293 ? -10.359 1.711 19.155 1.00 97.06 293 THR A N 1
ATOM 2174 C CA . THR A 1 293 ? -11.001 2.077 20.429 1.00 97.06 293 THR A CA 1
ATOM 2175 C C . THR A 1 293 ? -11.993 0.989 20.855 1.00 97.06 293 THR A C 1
ATOM 2177 O O . THR A 1 293 ? -12.351 0.095 20.078 1.00 97.06 293 THR A O 1
ATOM 2180 N N . ALA A 1 294 ? -12.529 1.081 22.076 1.00 96.88 294 ALA A N 1
ATOM 2181 C CA . ALA A 1 294 ? -13.634 0.219 22.509 1.00 96.88 294 ALA A CA 1
ATOM 2182 C C . ALA A 1 294 ? -14.864 0.324 21.582 1.00 96.88 294 ALA A C 1
ATOM 2184 O O . ALA A 1 294 ? -15.526 -0.681 21.321 1.00 96.88 294 ALA A O 1
ATOM 2185 N N . ALA A 1 295 ? -15.137 1.520 21.044 1.00 97.56 295 ALA A N 1
ATOM 2186 C CA . ALA A 1 295 ? -16.237 1.745 20.110 1.00 97.56 295 ALA A CA 1
ATOM 2187 C C . ALA A 1 295 ? -16.025 0.991 18.791 1.00 97.56 295 ALA A C 1
ATOM 2189 O O . ALA A 1 295 ? -16.943 0.325 18.326 1.00 97.56 295 ALA A O 1
ATOM 2190 N N . LEU A 1 296 ? -14.819 1.036 18.213 1.00 97.12 296 LEU A N 1
ATOM 2191 C CA . LEU A 1 296 ? -14.527 0.277 16.994 1.00 97.12 296 LEU A CA 1
ATOM 2192 C C . LEU A 1 296 ? -14.486 -1.232 17.248 1.00 97.12 296 LEU A C 1
ATOM 2194 O O . LEU A 1 296 ? -14.972 -2.014 16.437 1.00 97.12 296 LEU A O 1
ATOM 2198 N N . THR A 1 297 ? -13.952 -1.643 18.397 1.00 95.88 297 THR A N 1
ATOM 2199 C CA . THR A 1 297 ? -13.884 -3.057 18.786 1.00 95.88 297 THR A CA 1
ATOM 2200 C C . THR A 1 297 ? -15.281 -3.677 18.868 1.00 95.88 297 THR A C 1
ATOM 2202 O O . THR A 1 297 ? -15.486 -4.788 18.376 1.00 95.88 297 THR A O 1
ATOM 2205 N N . ALA A 1 298 ? -16.264 -2.941 19.403 1.00 96.94 298 ALA A N 1
ATOM 2206 C CA . ALA A 1 298 ? -17.665 -3.364 19.461 1.00 96.94 298 ALA A CA 1
ATOM 2207 C C . ALA A 1 298 ? -18.308 -3.577 18.075 1.00 96.94 298 ALA A C 1
ATOM 2209 O O . ALA A 1 298 ? -19.289 -4.308 17.970 1.00 96.94 298 ALA A O 1
ATOM 2210 N N . LEU A 1 299 ? -17.735 -2.990 17.019 1.00 97.00 299 LEU A N 1
ATOM 2211 C CA . LEU A 1 299 ? -18.210 -3.087 15.636 1.00 97.00 299 LEU A CA 1
ATOM 2212 C C . LEU A 1 299 ? -17.499 -4.191 14.840 1.00 97.00 299 LEU A C 1
ATOM 2214 O O . LEU A 1 299 ? -17.730 -4.321 13.644 1.00 97.00 299 LEU A O 1
ATOM 2218 N N . SER A 1 300 ? -16.636 -5.007 15.457 1.00 94.44 300 SER A N 1
ATOM 2219 C CA . SER A 1 300 ? -15.832 -6.007 14.729 1.00 94.44 300 SER A CA 1
ATOM 2220 C C . SER A 1 300 ? -16.671 -6.992 13.905 1.00 94.44 300 SER A C 1
ATOM 2222 O O . SER A 1 300 ? -16.219 -7.441 12.859 1.00 94.44 300 SER A O 1
ATOM 2224 N N . SER A 1 301 ? -17.903 -7.307 14.322 1.00 94.56 301 SER A N 1
ATOM 2225 C CA . SER A 1 301 ? -18.835 -8.146 13.550 1.00 94.56 301 SER A CA 1
ATOM 2226 C C . SER A 1 301 ? -19.324 -7.489 12.252 1.00 94.56 301 SER A C 1
ATOM 2228 O O . SER A 1 301 ? -19.755 -8.194 11.337 1.00 94.56 301 SER A O 1
ATOM 2230 N N . GLU A 1 302 ? -19.236 -6.163 12.155 1.00 96.44 302 GLU A N 1
ATOM 2231 C CA . GLU A 1 302 ? -19.597 -5.367 10.981 1.00 96.44 302 GLU A CA 1
ATOM 2232 C C . GLU A 1 302 ? -18.442 -5.230 9.981 1.00 96.44 302 GLU A C 1
ATOM 2234 O O . GLU A 1 302 ? -18.679 -4.900 8.817 1.00 96.44 302 GLU A O 1
ATOM 2239 N N . ALA A 1 303 ? -17.206 -5.548 10.390 1.00 97.69 303 ALA A N 1
ATOM 2240 C CA . ALA A 1 303 ? -16.065 -5.599 9.482 1.00 97.69 303 ALA A CA 1
ATOM 2241 C C . ALA A 1 303 ? -16.323 -6.608 8.358 1.00 97.69 303 ALA A C 1
ATOM 2243 O O . ALA A 1 303 ? -17.018 -7.611 8.540 1.00 97.69 303 ALA A O 1
ATOM 2244 N N . THR A 1 304 ? -15.746 -6.365 7.185 1.00 98.25 304 THR A N 1
ATOM 2245 C CA . THR A 1 304 ? -15.907 -7.243 6.022 1.00 98.25 304 THR A CA 1
ATOM 2246 C C . THR A 1 304 ? -15.301 -8.609 6.334 1.00 98.25 304 THR A C 1
ATOM 2248 O O . THR A 1 304 ? -14.209 -8.690 6.887 1.00 98.25 304 THR A O 1
ATOM 2251 N N . ALA A 1 305 ? -15.984 -9.703 5.995 1.00 98.19 305 ALA A N 1
ATOM 2252 C CA . ALA A 1 305 ? -15.378 -11.025 6.131 1.00 98.19 305 AL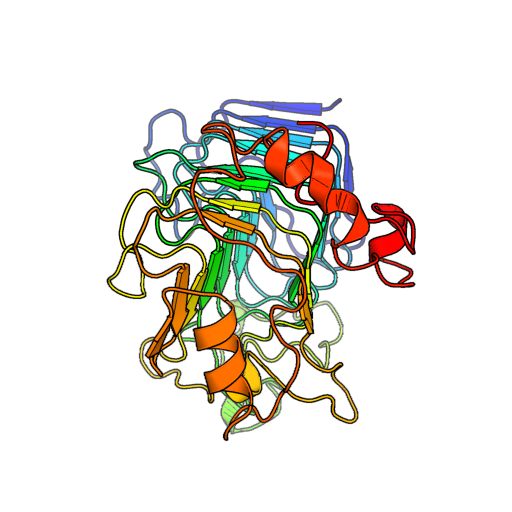A A CA 1
ATOM 2253 C C . ALA A 1 305 ? -14.159 -11.133 5.208 1.00 98.19 305 ALA A C 1
ATOM 2255 O O . ALA A 1 305 ? -14.276 -10.857 4.012 1.00 98.19 305 ALA A O 1
ATOM 2256 N N . VAL A 1 306 ? -13.017 -11.560 5.747 1.00 98.25 306 VAL A N 1
ATOM 2257 C CA . VAL A 1 306 ? -11.841 -11.886 4.932 1.00 98.25 306 VAL A CA 1
ATOM 2258 C C . VAL A 1 306 ? -12.247 -12.936 3.885 1.00 98.25 306 VAL A C 1
ATOM 2260 O O . VAL A 1 306 ? -12.846 -13.953 4.252 1.00 98.25 306 VAL A O 1
ATOM 2263 N N . PRO A 1 307 ? -11.986 -12.708 2.586 1.00 97.50 307 PRO A N 1
ATOM 2264 C CA . PRO A 1 307 ? -12.419 -13.618 1.532 1.00 97.50 307 PRO A CA 1
ATOM 2265 C C . PRO A 1 307 ? -11.677 -14.958 1.592 1.00 97.50 307 PRO A C 1
ATOM 2267 O O . PRO A 1 307 ? -10.591 -15.069 2.165 1.00 97.50 307 PRO A O 1
ATOM 2270 N N . ALA A 1 308 ? -12.266 -15.975 0.962 1.00 97.56 308 ALA A N 1
ATOM 2271 C CA . ALA A 1 308 ? -11.562 -17.211 0.649 1.00 97.56 308 ALA A CA 1
ATOM 2272 C C . ALA A 1 308 ? -10.617 -16.951 -0.536 1.00 97.56 308 ALA A C 1
ATOM 2274 O O . ALA A 1 308 ? -11.068 -16.791 -1.668 1.00 97.56 308 ALA A O 1
ATOM 2275 N N . ASP A 1 309 ? -9.322 -16.871 -0.254 1.00 97.12 309 ASP A N 1
ATOM 2276 C CA . ASP A 1 309 ? -8.248 -16.594 -1.205 1.00 97.12 309 ASP A CA 1
ATOM 2277 C C . ASP A 1 309 ? -6.950 -17.228 -0.684 1.00 97.12 309 ASP A C 1
ATOM 2279 O O . ASP A 1 309 ? -6.546 -16.995 0.455 1.00 97.12 309 ASP A O 1
ATOM 2283 N N . ALA A 1 310 ? -6.291 -18.048 -1.502 1.00 97.06 310 ALA A N 1
ATOM 2284 C CA . ALA A 1 310 ? -5.145 -18.845 -1.063 1.00 97.06 310 ALA A CA 1
ATOM 2285 C C . ALA A 1 310 ? -3.924 -18.004 -0.644 1.00 97.06 310 ALA A C 1
ATOM 2287 O O . ALA A 1 310 ? -3.127 -18.456 0.181 1.00 97.06 310 ALA A O 1
ATOM 2288 N N . THR A 1 311 ? -3.766 -16.794 -1.184 1.00 96.69 311 THR A N 1
ATOM 2289 C CA . THR A 1 311 ? -2.666 -15.893 -0.824 1.00 96.69 311 THR A CA 1
ATOM 2290 C C . THR A 1 311 ? -2.995 -15.143 0.459 1.00 96.69 311 THR A C 1
ATOM 2292 O O . THR A 1 311 ? -2.205 -15.158 1.400 1.00 96.69 311 THR A O 1
ATOM 2295 N N . ILE A 1 312 ? -4.194 -14.564 0.561 1.00 98.00 312 ILE A N 1
ATOM 2296 C CA . ILE A 1 312 ? -4.630 -13.840 1.766 1.00 98.00 312 ILE A CA 1
ATOM 2297 C C . ILE A 1 312 ? -4.721 -14.790 2.965 1.00 98.00 312 ILE A C 1
ATOM 2299 O O . ILE A 1 312 ? -4.306 -14.444 4.075 1.00 98.00 312 ILE A O 1
ATOM 2303 N N . ASN A 1 313 ? -5.225 -16.010 2.754 1.00 98.19 313 ASN A N 1
ATOM 2304 C CA . ASN A 1 313 ? -5.477 -16.959 3.834 1.00 98.19 313 ASN A CA 1
ATOM 2305 C C . ASN A 1 313 ? -4.224 -17.608 4.430 1.00 98.19 313 ASN A C 1
ATOM 2307 O O . ASN A 1 313 ? -4.338 -18.280 5.454 1.00 98.19 313 ASN A O 1
ATOM 2311 N N . GLN A 1 314 ? -3.037 -17.342 3.874 1.00 97.38 314 GLN A N 1
ATOM 2312 C CA . GLN A 1 314 ? -1.762 -17.611 4.553 1.00 97.38 314 GLN A CA 1
ATOM 2313 C C . GLN A 1 314 ? -1.555 -16.711 5.782 1.00 97.38 314 GLN A C 1
ATOM 2315 O O . GLN A 1 314 ? -0.838 -17.097 6.701 1.00 97.38 314 GLN A O 1
ATOM 2320 N N . TYR A 1 315 ? -2.185 -15.532 5.808 1.00 96.44 315 TYR A N 1
ATOM 2321 C CA . TYR A 1 315 ? -1.956 -14.494 6.821 1.00 96.44 315 TYR A CA 1
ATOM 2322 C C . TYR A 1 315 ? -3.206 -14.160 7.633 1.00 96.44 315 TYR A C 1
ATOM 2324 O O . TYR A 1 315 ? -3.111 -13.762 8.792 1.00 96.44 315 TYR A O 1
ATOM 2332 N N . LEU A 1 316 ? -4.385 -14.315 7.029 1.00 97.19 316 LEU A N 1
ATOM 2333 C CA . LEU A 1 316 ? -5.674 -13.982 7.625 1.00 97.19 316 LEU A CA 1
ATOM 2334 C C . LEU A 1 316 ? -6.699 -15.059 7.283 1.00 97.19 316 LEU A C 1
ATOM 2336 O O . LEU A 1 316 ? -7.053 -15.244 6.120 1.00 97.19 316 LEU A O 1
ATOM 2340 N N . SER A 1 317 ? -7.205 -15.769 8.288 1.00 97.56 317 SER A N 1
ATOM 2341 C CA . SER A 1 317 ? -8.162 -16.855 8.060 1.00 97.56 317 SER A CA 1
ATOM 2342 C C . SER A 1 317 ? -9.439 -16.362 7.370 1.00 97.56 317 SER A C 1
ATOM 2344 O O . SER A 1 317 ? -10.000 -15.335 7.743 1.00 97.56 317 SER A O 1
ATOM 2346 N N . ALA A 1 318 ? -9.926 -17.115 6.382 1.00 98.25 318 ALA A N 1
ATOM 2347 C CA . ALA A 1 318 ? -11.167 -16.784 5.689 1.00 98.25 318 ALA A CA 1
ATOM 2348 C C . ALA A 1 318 ? -12.339 -16.666 6.676 1.00 98.25 318 ALA A C 1
ATOM 2350 O O . ALA A 1 318 ? -12.475 -17.455 7.612 1.00 98.25 318 ALA A O 1
ATOM 2351 N N . GLY A 1 319 ? -13.205 -15.681 6.452 1.00 98.06 319 GLY A N 1
ATOM 2352 C CA . GLY A 1 319 ? -14.387 -15.431 7.269 1.00 98.06 319 GLY A CA 1
ATOM 2353 C C . GLY A 1 319 ? -14.141 -14.622 8.544 1.00 98.06 319 GLY A C 1
ATOM 2354 O O . GLY A 1 319 ? -15.121 -14.185 9.150 1.00 98.06 319 GLY A O 1
ATOM 2355 N N . THR A 1 320 ? -12.887 -14.379 8.949 1.00 97.12 320 THR A N 1
ATOM 2356 C CA . THR A 1 320 ? -12.607 -13.527 10.115 1.00 97.12 320 THR A CA 1
ATOM 2357 C C . THR A 1 320 ? -13.006 -12.081 9.846 1.00 97.12 320 THR A C 1
ATOM 2359 O O . THR A 1 320 ? -13.078 -11.626 8.701 1.00 97.12 320 THR A O 1
ATOM 2362 N N . ARG A 1 321 ? -13.326 -11.366 10.928 1.00 97.44 321 ARG A N 1
ATOM 2363 C CA . ARG A 1 321 ? -13.811 -9.986 10.900 1.00 97.44 321 ARG A CA 1
ATOM 2364 C C . ARG A 1 321 ? -13.166 -9.199 12.032 1.00 97.44 321 ARG A C 1
ATOM 2366 O O . ARG A 1 321 ? -13.374 -9.512 13.201 1.00 97.44 321 ARG A O 1
ATOM 2373 N N . HIS A 1 322 ? -12.357 -8.215 11.671 1.00 96.56 322 HIS A N 1
ATOM 2374 C CA . HIS A 1 322 ? -11.801 -7.204 12.568 1.00 96.56 322 HIS A CA 1
ATOM 2375 C C . HIS A 1 322 ? -11.297 -6.029 11.732 1.00 96.56 322 HIS A C 1
ATOM 2377 O O . HIS A 1 322 ? -11.160 -6.161 10.517 1.00 96.56 322 HIS A O 1
ATOM 2383 N N . TYR A 1 323 ? -11.009 -4.902 12.377 1.00 97.69 323 TYR A N 1
ATOM 2384 C CA . TYR A 1 323 ? -10.439 -3.717 11.742 1.00 97.69 323 TYR A CA 1
ATOM 2385 C C . TYR A 1 323 ? -8.973 -3.558 12.131 1.00 97.69 323 TYR A C 1
ATOM 2387 O O . TYR A 1 323 ? -8.627 -3.681 13.305 1.00 97.69 323 TYR A O 1
ATOM 2395 N N . GLY A 1 324 ? -8.130 -3.256 11.148 1.00 97.19 324 GLY A N 1
ATOM 2396 C CA . GLY A 1 324 ? -6.694 -3.096 11.329 1.00 97.19 324 GLY A CA 1
ATOM 2397 C C . GLY A 1 324 ? -5.999 -4.363 11.823 1.00 97.19 324 GLY A C 1
ATOM 2398 O O . GLY A 1 324 ? -6.569 -5.460 11.832 1.00 97.19 324 GLY A O 1
ATOM 2399 N N . VAL A 1 325 ? -4.748 -4.183 12.231 1.00 94.38 325 VAL A N 1
ATOM 2400 C CA . VAL A 1 325 ? -3.905 -5.241 12.789 1.00 94.38 325 VAL A CA 1
ATOM 2401 C C . VAL A 1 325 ? -4.270 -5.490 14.258 1.00 94.38 325 VAL A C 1
ATOM 2403 O O . VAL A 1 325 ? -4.519 -4.546 15.009 1.00 94.38 325 VAL A O 1
ATOM 2406 N N . LEU A 1 326 ? -4.306 -6.755 14.686 1.00 85.31 326 LEU A N 1
ATOM 2407 C CA . LEU A 1 326 ? -4.637 -7.116 16.078 1.00 85.31 326 LEU A CA 1
ATOM 2408 C C . LEU A 1 326 ? -3.431 -7.074 17.026 1.00 85.31 326 LEU A C 1
ATOM 2410 O O . LEU A 1 326 ? -3.605 -6.897 18.230 1.00 85.31 326 LEU A O 1
ATOM 2414 N N . ALA A 1 327 ? -2.221 -7.245 16.495 1.00 79.12 327 ALA A N 1
ATOM 2415 C CA . ALA A 1 327 ? -0.965 -7.214 17.238 1.00 79.12 327 ALA A CA 1
ATOM 2416 C C . ALA A 1 327 ? 0.041 -6.330 16.491 1.00 79.12 327 ALA A C 1
ATOM 2418 O O . ALA A 1 327 ? 0.131 -6.412 15.269 1.00 79.12 327 ALA A O 1
ATOM 2419 N N . LYS A 1 328 ? 0.743 -5.463 17.221 1.00 80.12 328 LYS A N 1
ATOM 2420 C CA . LYS A 1 328 ? 1.694 -4.486 16.673 1.00 80.12 328 LYS A CA 1
ATOM 2421 C C . LYS A 1 328 ? 3.130 -4.965 16.784 1.00 80.12 328 LYS A C 1
ATOM 2423 O O . LYS A 1 328 ? 3.421 -5.659 17.783 1.00 80.12 328 LYS A O 1
#

Foldseek 3Di:
DAEFEQAAAEREEEEQEEQAEAEAYEFECYNVVLPDDQPPGYENYAYEQYENYEYYLYEQEQHCHERAHYAFAYEQYEYANYEQENHQEASAHAALYEQYHAEQYEFYYDLNHAEPYHAELYANDAAYQAQFYEHAQNAEQYYDPLQDVVQQDCVDPSNVPRDPVRDNPPDDRDPRRRSHAAAAYDFQEEQEDYNDHDPLNFRESHEYEQDDNPGGHDVCRHQHDDDPPGHHHAAEQYEAEPAQAFHYGYPVDGHSDQVRVQVVCCDPPNNDHDHHQNYYYYPQQADNSRDGDPVQQVSQVRTDFADPDPSNCVHDNGGGGHHHHPDD

pLDDT: mean 93.13, std 7.24, range [62.88, 98.88]